Protein AF-0000000070114369 (afdb_homodimer)

Nearest PDB structures (foldseek):
  1on0-assembly1_B  TM=8.879E-01  e=5.143E-14  Bacillus subtilis
  8a9o-assembly1_A  TM=6.747E-01  e=3.437E-08  Acinetobacter baumannii
  8a9o-assembly1_B  TM=6.811E-01  e=6.892E-08  Acinetobacter baumannii
  2q4v-assembly1_A  TM=7.290E-01  e=1.436E-06  Homo sapiens
  3bj8-assembly2_C  TM=6.237E-01  e=3.352E-07  Mus musculus

InterPro domains:
  IPR000182 GNAT domain [PF00583] (55-147)
  IPR000182 GNAT domain [PS51186] (4-167)
  IPR016181 Acyl-CoA N-acyltransferase [SSF55729] (2-152)
  IPR050680 YpeA/RimI acetyltransferase [PTHR43420] (7-153)

Organism: Actinoplanes teichomyceticus (NCBI:txid1867)

Foldseek 3Di:
DADKDKDFDDPVRQVVVVLVVLQVQLVVCVVVVNDDSVVSSVVSVVVVCVVQVPRSPRPQKTKMFIAHPVRDGFWIWIKGLADPVGPPLEIETEDIDGDPVCPPVCVRLVVVVNVVVVSVVVVGDYYDYDDDPVPVVVVVSCVVSPDDDDDDDDDDDCPCVDPPVPD/DADKDKDADDPVRQVVVVLVVLQVQLVVCVVVVNDDSVVSSVVSVVVVCVVQVPRSPRPQKTKMFIAHPVRDGFWIWIKGLADPVGPPLEIETEDIDGDPVCPPVCVRLVVVVNVVVVSVVVVGDYYYYDDDPVPVVVVVSCVVSPDDDDDDDDDDDCPVDDPVVPD

pLDDT: mean 92.35, std 12.45, range [24.62, 98.75]

Sequence (334 aa):
MADLSVREMTADEFDAWHEAVMRSFAEAQTDAGVGTFEENLRRVREAQAALLPRGRQTPGMLFLNGVGPDGVVVGAMWIGLEHPRGFPGCAFLYEIAIDEAFQGAGYGRALLTAGEEIVREHGLTGLELNVFAANTRALNLYTTAGYRVITQQMRKDLRSGSTDHEGMADLSVREMTADEFDAWHEAVMRSFAEAQTDAGVGTFEENLRRVREAQAALLPRGRQTPGMLFLNGVGPDGVVVGAMWIGLEHPRGFPGCAFLYEIAIDEAFQGAGYGRALLTAGEEIVREHGLTGLELNVFAANTRALNLYTTAGYRVITQQMRKDLRSGSTDHEG

Structure (mmCIF, N/CA/C/O backbone):
data_AF-0000000070114369-model_v1
#
loop_
_entity.id
_entity.type
_entity.pdbx_description
1 polymer 'Ribosomal protein S18 acetylase RimI-like enzyme'
#
loop_
_atom_site.group_PDB
_atom_site.id
_atom_site.type_symbol
_atom_site.label_atom_id
_atom_site.label_alt_id
_atom_site.label_comp_id
_atom_site.label_asym_id
_atom_site.label_entity_id
_atom_site.label_seq_id
_atom_site.pdbx_PDB_ins_code
_atom_site.Cartn_x
_atom_site.Cartn_y
_atom_site.Cartn_z
_atom_site.occupancy
_atom_site.B_iso_or_equiv
_atom_site.auth_seq_id
_atom_site.auth_comp_id
_atom_site.auth_asym_id
_atom_site.auth_atom_id
_atom_site.pdbx_PDB_model_num
ATOM 1 N N . MET A 1 1 ? -3.85 15.602 27.328 1 75.25 1 MET A N 1
ATOM 2 C CA . MET A 1 1 ? -3.439 15.875 25.953 1 75.25 1 MET A CA 1
ATOM 3 C C . MET A 1 1 ? -2.967 17.328 25.797 1 75.25 1 MET A C 1
ATOM 5 O O . MET A 1 1 ? -3.439 18.203 26.516 1 75.25 1 MET A O 1
ATOM 9 N N . ALA A 1 2 ? -1.854 17.391 24.938 1 81.5 2 ALA A N 1
ATOM 10 C CA . ALA A 1 2 ? -1.312 18.734 24.75 1 81.5 2 ALA A CA 1
ATOM 11 C C . ALA A 1 2 ? -2.35 19.656 24.125 1 81.5 2 ALA A C 1
ATOM 13 O O . ALA A 1 2 ? -3.174 19.219 23.312 1 81.5 2 ALA A O 1
ATOM 14 N N . ASP A 1 3 ? -2.369 20.844 24.562 1 87.62 3 ASP A N 1
ATOM 15 C CA . ASP A 1 3 ? -3.295 21.828 24.016 1 87.62 3 ASP A CA 1
ATOM 16 C C . ASP A 1 3 ? -2.865 22.266 22.609 1 87.62 3 ASP A C 1
ATOM 18 O O . ASP A 1 3 ? -1.718 22.672 22.406 1 87.62 3 ASP A O 1
ATOM 22 N N . LEU A 1 4 ? -3.699 21.969 21.656 1 92.94 4 LEU A N 1
ATOM 23 C CA . LEU A 1 4 ? -3.379 22.281 20.266 1 92.94 4 LEU A CA 1
ATOM 24 C C . LEU A 1 4 ? -4.633 22.656 19.5 1 92.94 4 LEU A C 1
ATOM 26 O O . LEU A 1 4 ? -5.688 22.047 19.672 1 92.94 4 LEU A O 1
ATOM 30 N N . SER A 1 5 ? -4.57 23.797 18.812 1 94.75 5 SER A N 1
ATOM 31 C CA . SER A 1 5 ? -5.617 24.109 17.844 1 94.75 5 SER A CA 1
ATOM 32 C C . SER A 1 5 ? -5.121 23.938 16.406 1 94.75 5 SER A C 1
ATOM 34 O O . SER A 1 5 ? -3.918 23.781 16.172 1 94.75 5 SER A O 1
ATOM 36 N N . VAL A 1 6 ? -6.051 23.859 15.477 1 97.19 6 VAL A N 1
ATOM 37 C CA . VAL A 1 6 ? -5.664 23.656 14.078 1 97.19 6 VAL A CA 1
ATOM 38 C C . VAL A 1 6 ? -6.262 24.766 13.219 1 97.19 6 VAL A C 1
ATOM 40 O O . VAL A 1 6 ? -7.359 25.25 13.484 1 97.19 6 VAL A O 1
ATOM 43 N N . ARG A 1 7 ? -5.57 25.188 12.25 1 97.06 7 ARG A N 1
ATOM 44 C CA . ARG A 1 7 ? -6.082 26.141 11.266 1 97.06 7 ARG A CA 1
ATOM 45 C C . ARG A 1 7 ? -5.512 25.844 9.883 1 97.06 7 ARG A C 1
ATOM 47 O O . ARG A 1 7 ? -4.449 25.234 9.758 1 97.06 7 ARG A O 1
ATOM 54 N N . GLU A 1 8 ? -6.152 26.297 8.852 1 97.75 8 GLU A N 1
ATOM 55 C CA . GLU A 1 8 ? -5.664 26.141 7.488 1 97.75 8 GLU A CA 1
ATOM 56 C C . GLU A 1 8 ? -4.398 26.953 7.25 1 97.75 8 GLU A C 1
ATOM 58 O O . GLU A 1 8 ? -4.227 28.031 7.836 1 97.75 8 GLU A O 1
ATOM 63 N N . MET A 1 9 ? -3.598 26.438 6.438 1 98.38 9 MET A N 1
ATOM 64 C CA . MET A 1 9 ? -2.404 27.188 6.035 1 98.38 9 MET A CA 1
ATOM 65 C C . MET A 1 9 ? -2.771 28.391 5.176 1 98.38 9 MET A C 1
ATOM 67 O O . MET A 1 9 ? -3.682 28.312 4.348 1 98.38 9 MET A O 1
ATOM 71 N N . THR A 1 10 ? -2.062 29.469 5.383 1 97.56 10 THR A N 1
ATOM 72 C CA . THR A 1 10 ? -2.094 30.531 4.391 1 97.56 10 THR A CA 1
ATOM 73 C C . THR A 1 10 ? -1.384 30.109 3.109 1 97.56 10 THR A C 1
ATOM 75 O O . THR A 1 10 ? -0.728 29.062 3.078 1 97.56 10 THR A O 1
ATOM 78 N N . ALA A 1 11 ? -1.527 30.906 2.043 1 97.88 11 ALA A N 1
ATOM 79 C CA . ALA A 1 11 ? -0.868 30.594 0.776 1 97.88 11 ALA A CA 1
ATOM 80 C C . ALA A 1 11 ? 0.646 30.516 0.952 1 97.88 11 ALA A C 1
ATOM 82 O O . ALA A 1 11 ? 1.283 29.578 0.469 1 97.88 11 ALA A O 1
ATOM 83 N N . ASP A 1 12 ? 1.18 31.422 1.683 1 97.94 12 ASP A N 1
ATOM 84 C CA . ASP A 1 12 ? 2.623 31.469 1.902 1 97.94 12 ASP A CA 1
ATOM 85 C C . ASP A 1 12 ? 3.082 30.281 2.746 1 97.94 12 ASP A C 1
ATOM 87 O O . ASP A 1 12 ? 4.129 29.688 2.473 1 97.94 12 ASP A O 1
ATOM 91 N N . GLU A 1 13 ? 2.326 30 3.783 1 97.81 13 GLU A N 1
ATOM 92 C CA . GLU A 1 13 ? 2.658 28.875 4.641 1 97.81 13 GLU A CA 1
ATOM 93 C C . GLU A 1 13 ? 2.627 27.562 3.861 1 97.81 13 GLU A C 1
ATOM 95 O O . GLU A 1 13 ? 3.506 26.703 4.023 1 97.81 13 GLU A O 1
ATOM 100 N N . PHE A 1 14 ? 1.657 27.438 2.979 1 98.5 14 PHE A N 1
ATOM 101 C CA . PHE A 1 14 ? 1.538 26.234 2.156 1 98.5 14 PHE A CA 1
ATOM 102 C C . PHE A 1 14 ? 2.738 26.094 1.229 1 98.5 14 PHE A C 1
ATOM 104 O O . PHE A 1 14 ? 3.326 25.016 1.126 1 98.5 14 PHE A O 1
ATOM 111 N N . ASP A 1 15 ? 3.053 27.156 0.535 1 97.88 15 ASP A N 1
ATOM 112 C CA . ASP A 1 15 ? 4.16 27.109 -0.414 1 97.88 15 ASP A CA 1
ATOM 113 C C . ASP A 1 15 ? 5.449 26.656 0.269 1 97.88 15 ASP A C 1
ATOM 115 O O . ASP A 1 15 ? 6.148 25.766 -0.238 1 97.88 15 ASP A O 1
ATOM 119 N N . ALA A 1 16 ? 5.719 27.203 1.442 1 97.75 16 ALA A N 1
ATOM 120 C CA . ALA A 1 16 ? 6.93 26.875 2.182 1 97.75 16 ALA A CA 1
ATOM 121 C C . ALA A 1 16 ? 6.883 25.422 2.676 1 97.75 16 ALA A C 1
ATOM 123 O O . ALA A 1 16 ? 7.852 24.672 2.529 1 97.75 16 ALA A O 1
ATOM 124 N N . TRP A 1 17 ? 5.844 25.094 3.262 1 97.69 17 TRP A N 1
ATOM 125 C CA . TRP A 1 17 ? 5.652 23.75 3.795 1 97.69 17 TRP A CA 1
ATOM 126 C C . TRP A 1 17 ? 5.746 22.719 2.688 1 97.69 17 TRP A C 1
ATOM 128 O O . TRP A 1 17 ? 6.465 21.719 2.82 1 97.69 17 TRP A O 1
ATOM 138 N N . HIS A 1 18 ? 5.023 22.922 1.63 1 97.81 18 HIS A N 1
ATOM 139 C CA . HIS A 1 18 ? 4.945 21.969 0.525 1 97.81 18 HIS A CA 1
ATOM 140 C C . HIS A 1 18 ? 6.316 21.734 -0.102 1 97.81 18 HIS A C 1
ATOM 142 O O . HIS A 1 18 ? 6.688 20.594 -0.39 1 97.81 18 HIS A O 1
ATOM 148 N N . GLU A 1 19 ? 7.027 22.797 -0.298 1 96.88 19 GLU A N 1
ATOM 149 C CA . GLU A 1 19 ? 8.383 22.672 -0.825 1 96.88 19 GLU A CA 1
ATOM 150 C C . GLU A 1 19 ? 9.266 21.844 0.101 1 96.88 19 GLU A C 1
ATOM 152 O O . GLU A 1 19 ? 10.023 20.984 -0.359 1 96.88 19 GLU A O 1
ATOM 157 N N . ALA A 1 20 ? 9.148 22.125 1.384 1 96.62 20 ALA A N 1
ATOM 158 C CA . ALA A 1 20 ? 9.938 21.375 2.359 1 96.62 20 ALA A CA 1
ATOM 159 C C . ALA A 1 20 ? 9.594 19.891 2.32 1 96.62 20 ALA A C 1
ATOM 161 O O . ALA A 1 20 ? 10.484 19.047 2.396 1 96.62 20 ALA A O 1
ATOM 162 N N . VAL A 1 21 ? 8.375 19.594 2.199 1 96.44 21 VAL A N 1
ATOM 163 C CA . VAL A 1 21 ? 7.91 18.203 2.146 1 96.44 21 VAL A CA 1
ATOM 164 C C . VAL A 1 21 ? 8.477 17.516 0.905 1 96.44 21 VAL A C 1
ATOM 166 O O . VAL A 1 21 ? 9.016 16.422 0.99 1 96.44 21 VAL A O 1
ATOM 169 N N . MET A 1 22 ? 8.359 18.141 -0.254 1 97.06 22 MET A N 1
ATOM 170 C CA . MET A 1 22 ? 8.836 17.562 -1.503 1 97.06 22 MET A CA 1
ATOM 171 C C . MET A 1 22 ? 10.336 17.312 -1.448 1 97.06 22 MET A C 1
ATOM 173 O O . MET A 1 22 ? 10.812 16.25 -1.859 1 97.06 22 MET A O 1
ATOM 177 N N . ARG A 1 23 ? 11.023 18.266 -0.879 1 96.19 23 ARG A N 1
ATOM 178 C CA . ARG A 1 23 ? 12.469 18.109 -0.778 1 96.19 23 ARG A CA 1
ATOM 179 C C . ARG A 1 23 ? 12.844 16.969 0.16 1 96.19 23 ARG A C 1
ATOM 181 O O . ARG A 1 23 ? 13.758 16.188 -0.126 1 96.19 23 ARG A O 1
ATOM 188 N N . SER A 1 24 ? 12.18 16.922 1.301 1 94.88 24 SER A N 1
ATOM 189 C CA . SER A 1 24 ? 12.43 15.852 2.248 1 94.88 24 SER A CA 1
ATOM 190 C C . SER A 1 24 ? 12.188 14.484 1.609 1 94.88 24 SER A C 1
ATOM 192 O O . SER A 1 24 ? 12.977 13.555 1.806 1 94.88 24 SER A O 1
ATOM 194 N N . PHE A 1 25 ? 11.18 14.32 0.825 1 93.06 25 PHE A N 1
ATOM 195 C CA . PHE A 1 25 ? 10.875 13.062 0.15 1 93.06 25 PHE A CA 1
ATOM 196 C C . PHE A 1 25 ? 11.945 12.734 -0.885 1 93.06 25 PHE A C 1
ATOM 198 O O . PHE A 1 25 ? 12.398 11.594 -0.975 1 93.06 25 PHE A O 1
ATOM 205 N N . ALA A 1 26 ? 12.305 13.703 -1.63 1 94.88 26 ALA A N 1
ATOM 206 C CA . ALA A 1 26 ? 13.344 13.5 -2.635 1 94.88 26 ALA A CA 1
ATOM 207 C C . ALA A 1 26 ? 14.656 13.062 -1.985 1 94.88 26 ALA A C 1
ATOM 209 O O . ALA A 1 26 ? 15.352 12.18 -2.5 1 94.88 26 ALA A O 1
ATOM 210 N N . GLU A 1 27 ? 14.992 13.711 -0.874 1 95.19 27 GLU A N 1
ATOM 211 C CA . GLU A 1 27 ? 16.203 13.359 -0.134 1 95.19 27 GLU A CA 1
ATOM 212 C C . GLU A 1 27 ? 16.156 11.914 0.355 1 95.19 27 GLU A C 1
ATOM 214 O O . GLU A 1 27 ? 17.156 11.195 0.267 1 95.19 27 GLU A O 1
ATOM 219 N N . ALA A 1 28 ? 15.023 11.562 0.87 1 89.19 28 ALA A N 1
ATOM 220 C CA . ALA A 1 28 ? 14.859 10.195 1.346 1 89.19 28 ALA A CA 1
ATOM 221 C C . ALA A 1 28 ? 15.062 9.195 0.213 1 89.19 28 ALA A C 1
ATOM 223 O O . ALA A 1 28 ? 15.688 8.148 0.407 1 89.19 28 ALA A O 1
ATOM 224 N N . GLN A 1 29 ? 14.531 9.406 -0.958 1 88 29 GLN A N 1
ATOM 225 C CA . GLN A 1 29 ? 14.695 8.539 -2.117 1 88 29 GLN A CA 1
ATOM 226 C C . GLN A 1 29 ? 16.156 8.469 -2.549 1 88 29 GLN A C 1
ATOM 228 O O . GLN A 1 29 ? 16.641 7.402 -2.922 1 88 29 GLN A O 1
ATOM 233 N N . THR A 1 30 ? 16.797 9.602 -2.482 1 91.31 30 THR A N 1
ATOM 234 C CA . THR A 1 30 ? 18.219 9.672 -2.816 1 91.31 30 THR A CA 1
ATOM 235 C C . THR A 1 30 ? 19.031 8.812 -1.857 1 91.31 30 THR A C 1
ATOM 237 O O . THR A 1 30 ? 19.906 8.047 -2.287 1 91.31 30 THR A O 1
ATOM 240 N N . ASP A 1 31 ? 18.75 8.977 -0.599 1 89.94 31 ASP A N 1
ATOM 241 C CA . ASP A 1 31 ? 19.438 8.195 0.43 1 89.94 31 ASP A CA 1
ATOM 242 C C . ASP A 1 31 ? 19.203 6.699 0.236 1 89.94 31 ASP A C 1
ATOM 244 O O . ASP A 1 31 ? 20.062 5.887 0.56 1 89.94 31 ASP A O 1
ATOM 248 N N . ALA A 1 32 ? 18.109 6.355 -0.345 1 81 32 ALA A N 1
ATOM 249 C CA . ALA A 1 32 ? 17.766 4.965 -0.608 1 81 32 ALA A CA 1
ATOM 250 C C . ALA A 1 32 ? 18.453 4.453 -1.871 1 81 32 ALA A C 1
ATOM 252 O O . ALA A 1 32 ? 18.359 3.264 -2.191 1 81 32 ALA A O 1
ATOM 253 N N . GLY A 1 33 ? 19 5.32 -2.58 1 81.31 33 GLY A N 1
ATOM 254 C CA . GLY A 1 33 ? 19.797 4.914 -3.73 1 81.31 33 GLY A CA 1
ATOM 255 C C . GLY A 1 33 ? 19 4.855 -5.016 1 81.31 33 GLY A C 1
ATOM 256 O O . GLY A 1 33 ? 19.391 4.188 -5.973 1 81.31 33 GLY A O 1
ATOM 257 N N . VAL A 1 34 ? 17.828 5.484 -4.91 1 79.06 34 VAL A N 1
ATOM 258 C CA . VAL A 1 34 ? 16.953 5.484 -6.082 1 79.06 34 VAL A CA 1
ATOM 259 C C . VAL A 1 34 ? 17.203 6.738 -6.91 1 79.06 34 VAL A C 1
ATOM 261 O O . VAL A 1 34 ? 16.578 7.773 -6.695 1 79.06 34 VAL A O 1
ATOM 264 N N . GLY A 1 35 ? 18.25 6.914 -7.754 1 84.69 35 GLY A N 1
ATOM 265 C CA . GLY A 1 35 ? 18.484 8.047 -8.633 1 84.69 35 GLY A CA 1
ATOM 266 C C . GLY A 1 35 ? 19.188 9.203 -7.945 1 84.69 35 GLY A C 1
ATOM 267 O O . GLY A 1 35 ? 19.547 9.109 -6.77 1 84.69 35 GLY A O 1
ATOM 268 N N . THR A 1 36 ? 19.359 10.359 -8.656 1 94.62 36 THR A N 1
ATOM 269 C CA . THR A 1 36 ? 19.953 11.57 -8.102 1 94.62 36 THR A CA 1
ATOM 270 C C . THR A 1 36 ? 18.891 12.414 -7.398 1 94.62 36 THR A C 1
ATOM 272 O O . THR A 1 36 ? 17.703 12.195 -7.582 1 94.62 36 THR A O 1
ATOM 275 N N . PHE A 1 37 ? 19.375 13.375 -6.578 1 95.69 37 PHE A N 1
ATOM 276 C CA . PHE A 1 37 ? 18.453 14.258 -5.887 1 95.69 37 PHE A CA 1
ATOM 277 C C . PHE A 1 37 ? 17.578 15.023 -6.883 1 95.69 37 PHE A C 1
ATOM 279 O O . PHE A 1 37 ? 16.359 15.109 -6.715 1 95.69 37 PHE A O 1
ATOM 286 N N . GLU A 1 38 ? 18.203 15.523 -7.91 1 96.44 38 GLU A N 1
ATOM 287 C CA . GLU A 1 38 ? 17.484 16.328 -8.898 1 96.44 38 GLU A CA 1
ATOM 288 C C . GLU A 1 38 ? 16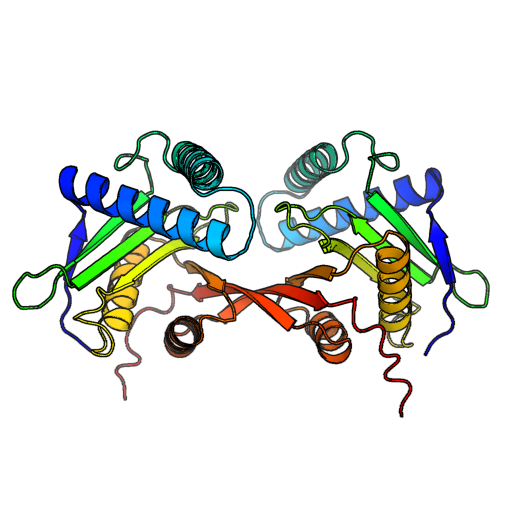.422 15.5 -9.617 1 96.44 38 GLU A C 1
ATOM 290 O O . GLU A 1 38 ? 15.312 15.969 -9.844 1 96.44 38 GLU A O 1
ATOM 295 N N . GLU A 1 39 ? 16.781 14.32 -10 1 95.31 39 GLU A N 1
ATOM 296 C CA . GLU A 1 39 ? 15.828 13.414 -10.641 1 95.31 39 GLU A CA 1
ATOM 297 C C . GLU A 1 39 ? 14.656 13.094 -9.711 1 95.31 39 GLU A C 1
ATOM 299 O O . GLU A 1 39 ? 13.5 13.109 -10.133 1 95.31 39 GLU A O 1
ATOM 304 N N . ASN A 1 40 ? 15.016 12.828 -8.484 1 94.44 40 ASN A N 1
ATOM 305 C CA . ASN A 1 40 ? 13.992 12.5 -7.496 1 94.44 40 ASN A CA 1
ATOM 306 C C . ASN A 1 40 ? 13.07 13.688 -7.238 1 94.44 40 ASN A C 1
ATOM 308 O O . ASN A 1 40 ? 11.852 13.523 -7.164 1 94.44 40 ASN A O 1
ATOM 312 N N . LEU A 1 41 ? 13.633 14.828 -7.117 1 96.12 41 LEU A N 1
ATOM 313 C CA . LEU A 1 41 ? 12.836 16.016 -6.871 1 96.12 41 LEU A CA 1
ATOM 314 C C . LEU A 1 41 ? 11.867 16.281 -8.023 1 96.12 41 LEU A C 1
ATOM 316 O O . LEU A 1 41 ? 10.711 16.625 -7.801 1 96.12 41 LEU A O 1
ATOM 320 N N . ARG A 1 42 ? 12.383 16.109 -9.242 1 96.31 42 ARG A N 1
ATOM 321 C CA . ARG A 1 42 ? 11.523 16.25 -10.414 1 96.31 42 ARG A CA 1
ATOM 322 C C . ARG A 1 42 ? 10.352 15.281 -10.359 1 96.31 42 ARG A C 1
ATOM 324 O O . ARG A 1 42 ? 9.203 15.672 -10.594 1 96.31 42 ARG A O 1
ATOM 331 N N . ARG A 1 43 ? 10.594 14.078 -10.078 1 93.5 43 ARG A N 1
ATOM 332 C CA . ARG A 1 43 ? 9.555 13.047 -10 1 93.5 43 ARG A CA 1
ATOM 333 C C . ARG A 1 43 ? 8.555 13.367 -8.898 1 93.5 43 ARG A C 1
ATOM 335 O O . ARG A 1 43 ? 7.344 13.195 -9.078 1 93.5 43 ARG A O 1
ATOM 342 N N . VAL A 1 44 ? 9.078 13.727 -7.809 1 95.19 44 VAL A N 1
ATOM 343 C CA . VAL A 1 44 ? 8.219 14.055 -6.676 1 95.19 44 VAL A CA 1
ATOM 344 C C . VAL A 1 44 ? 7.305 15.219 -7.047 1 95.19 44 VAL A C 1
ATOM 346 O O . VAL A 1 44 ? 6.102 15.188 -6.773 1 95.19 44 VAL A O 1
ATOM 349 N N . ARG A 1 45 ? 7.852 16.234 -7.676 1 96.31 45 ARG A N 1
ATOM 350 C CA . ARG A 1 45 ? 7.062 17.391 -8.07 1 96.31 45 ARG A CA 1
ATOM 351 C C . ARG A 1 45 ? 5.984 17.016 -9.078 1 96.31 45 ARG A C 1
ATOM 353 O O . ARG A 1 45 ? 4.855 17.5 -9.008 1 96.31 45 ARG A O 1
ATOM 360 N N . GLU A 1 46 ? 6.297 16.141 -9.984 1 95.44 46 GLU A N 1
ATOM 361 C CA . GLU A 1 46 ? 5.328 15.672 -10.969 1 95.44 46 GLU A CA 1
ATOM 362 C C . GLU A 1 46 ? 4.188 14.914 -10.297 1 95.44 46 GLU A C 1
ATOM 364 O O . GLU A 1 46 ? 3.018 15.117 -10.633 1 95.44 46 GLU A O 1
ATOM 369 N N . ALA A 1 47 ? 4.57 14.094 -9.414 1 93.31 47 ALA A N 1
ATOM 370 C CA . ALA A 1 47 ? 3.561 13.32 -8.703 1 93.31 47 ALA A CA 1
ATOM 371 C C . ALA A 1 47 ? 2.652 14.234 -7.883 1 93.31 47 ALA A C 1
ATOM 373 O O . ALA A 1 47 ? 1.435 14.039 -7.848 1 93.31 47 ALA A O 1
ATOM 374 N N . GLN A 1 48 ? 3.271 15.172 -7.215 1 95.44 48 GLN A N 1
ATOM 375 C CA . GLN A 1 48 ? 2.514 16.109 -6.402 1 95.44 48 GLN A CA 1
ATOM 376 C C . GLN A 1 48 ? 1.593 16.969 -7.266 1 95.44 48 GLN A C 1
ATOM 378 O O . GLN A 1 48 ? 0.462 17.266 -6.871 1 95.44 48 GLN A O 1
ATOM 383 N N . ALA A 1 49 ? 2.039 17.359 -8.445 1 94.69 49 ALA A N 1
ATOM 384 C CA . ALA A 1 49 ? 1.226 18.156 -9.359 1 94.69 49 ALA A CA 1
ATOM 385 C C . ALA A 1 49 ? -0.013 17.391 -9.805 1 94.69 49 ALA A C 1
ATOM 387 O O . ALA A 1 49 ? -1.083 17.969 -9.992 1 94.69 49 ALA A O 1
ATOM 388 N N . ALA A 1 50 ? 0.155 16.141 -10.008 1 94.12 50 ALA A N 1
ATOM 389 C CA . ALA A 1 50 ? -0.977 15.297 -10.383 1 94.12 50 ALA A CA 1
ATOM 390 C C . ALA A 1 50 ? -1.975 15.172 -9.234 1 94.12 50 ALA A C 1
ATOM 392 O O . ALA A 1 50 ? -3.188 15.18 -9.453 1 94.12 50 ALA A O 1
ATOM 393 N N . LEU A 1 51 ? -1.461 15.125 -8.055 1 94.44 51 LEU A N 1
ATOM 394 C CA . LEU A 1 51 ? -2.281 14.953 -6.863 1 94.44 51 LEU A CA 1
ATOM 395 C C . LEU A 1 51 ? -2.957 16.266 -6.48 1 94.44 51 LEU A C 1
ATOM 397 O O . LEU A 1 51 ? -4.082 16.266 -5.977 1 94.44 51 LEU A O 1
ATOM 401 N N . LEU A 1 52 ? -2.26 17.312 -6.715 1 97.56 52 LEU A N 1
ATOM 402 C CA . LEU A 1 52 ? -2.725 18.656 -6.355 1 97.56 52 LEU A CA 1
ATOM 403 C C . LEU A 1 52 ? -2.768 19.562 -7.578 1 97.56 52 LEU A C 1
ATOM 405 O O . LEU A 1 52 ? -2.041 20.562 -7.641 1 97.56 52 LEU A O 1
ATOM 409 N N . PRO A 1 53 ? -3.713 19.344 -8.484 1 95.81 53 PRO A N 1
ATOM 410 C CA . PRO A 1 53 ? -3.73 20.094 -9.742 1 95.81 53 PRO A CA 1
ATOM 411 C C . PRO A 1 53 ? -3.955 21.594 -9.539 1 95.81 53 PRO A C 1
ATOM 413 O O . PRO A 1 53 ? -3.578 22.391 -10.391 1 95.81 53 PRO A O 1
ATOM 416 N N . ARG A 1 54 ? -4.566 22 -8.422 1 96.62 54 ARG A N 1
ATOM 417 C CA . ARG A 1 54 ? -4.758 23.422 -8.117 1 96.62 54 ARG A CA 1
ATOM 418 C C . ARG A 1 54 ? -4.008 23.812 -6.852 1 96.62 54 ARG A C 1
ATOM 420 O O . ARG A 1 54 ? -4.449 24.688 -6.109 1 96.62 54 ARG A O 1
ATOM 427 N N . GLY A 1 55 ? -2.953 23.016 -6.57 1 95.75 55 GLY A N 1
ATOM 428 C CA . GLY A 1 55 ? -2.182 23.312 -5.375 1 95.75 55 GLY A CA 1
ATOM 429 C C . GLY A 1 55 ? -3.021 23.344 -4.113 1 95.75 55 GLY A C 1
ATOM 430 O O . GLY A 1 55 ? -3.795 22.422 -3.857 1 95.75 55 GLY A O 1
ATOM 431 N N . ARG A 1 56 ? -2.852 24.344 -3.35 1 96.56 56 ARG A N 1
ATOM 432 C CA . ARG A 1 56 ? -3.527 24.5 -2.066 1 96.56 56 ARG A CA 1
ATOM 433 C C . ARG A 1 56 ? -5.043 24.5 -2.242 1 96.56 56 ARG A C 1
ATOM 435 O O . ARG A 1 56 ? -5.777 24.094 -1.341 1 96.56 56 ARG A O 1
ATOM 442 N N . GLN A 1 57 ? -5.48 24.938 -3.424 1 96.69 57 GLN A N 1
ATOM 443 C CA . GLN A 1 57 ? -6.906 25.109 -3.668 1 96.69 57 GLN A CA 1
ATOM 444 C C . GLN A 1 57 ? -7.527 23.844 -4.25 1 96.69 57 GLN A C 1
ATOM 446 O O . GLN A 1 57 ? -8.695 23.844 -4.648 1 96.69 57 GLN A O 1
ATOM 451 N N . THR A 1 58 ? -6.758 22.812 -4.391 1 97.31 58 THR A N 1
ATOM 452 C CA . THR A 1 58 ? -7.316 21.547 -4.887 1 97.31 58 THR A CA 1
ATOM 453 C C . THR A 1 58 ? -8.5 21.109 -4.027 1 97.31 58 THR A C 1
ATOM 455 O O . THR A 1 58 ? -8.375 20.984 -2.809 1 97.31 58 THR A O 1
ATOM 458 N N . PRO A 1 59 ? -9.625 20.922 -4.637 1 96.31 59 PRO A N 1
ATOM 459 C CA . PRO A 1 59 ? -10.812 20.562 -3.859 1 96.31 59 PRO A CA 1
ATOM 460 C C . PRO A 1 59 ? -10.633 19.266 -3.062 1 96.31 59 PRO A C 1
ATOM 462 O O . PRO A 1 59 ? -10 18.328 -3.549 1 96.31 59 PRO A O 1
ATOM 465 N N . GLY A 1 60 ? -11.109 19.25 -1.812 1 97 60 GLY A N 1
ATOM 466 C CA . GLY A 1 60 ? -11.117 18.047 -0.984 1 97 60 GLY A CA 1
ATOM 467 C C . GLY A 1 60 ? -9.812 17.844 -0.237 1 97 60 GLY A C 1
ATOM 468 O O . GLY A 1 60 ? -9.633 16.812 0.427 1 97 60 GLY A O 1
ATOM 469 N N . MET A 1 61 ? -8.945 18.812 -0.429 1 98.38 61 MET A N 1
ATOM 470 C CA . MET A 1 61 ? -7.664 18.734 0.261 1 98.38 61 MET A CA 1
ATOM 471 C C . MET A 1 61 ? -7.59 19.75 1.395 1 98.38 61 MET A C 1
ATOM 473 O O . MET A 1 61 ? -8 20.906 1.23 1 98.38 61 MET A O 1
ATOM 477 N N . LEU A 1 62 ? -7.117 19.281 2.555 1 98.44 62 LEU A N 1
ATOM 478 C CA . LEU A 1 62 ? -6.938 20.156 3.715 1 98.44 62 LEU A CA 1
ATOM 479 C C . LEU A 1 62 ? -5.469 20.234 4.113 1 98.44 62 LEU A C 1
ATOM 481 O O . LEU A 1 62 ? -4.812 19.203 4.289 1 98.44 62 LEU A O 1
ATOM 485 N N . PHE A 1 63 ? -4.977 21.375 4.203 1 98.75 63 PHE A N 1
ATOM 486 C CA . PHE A 1 63 ? -3.635 21.672 4.695 1 98.75 63 PHE A CA 1
ATOM 487 C C . PHE A 1 63 ? -3.697 22.484 5.98 1 98.75 63 PHE A C 1
ATOM 489 O O . PHE A 1 63 ? -4.086 23.656 5.965 1 98.75 63 PHE A O 1
ATOM 496 N N . LEU A 1 64 ? -3.242 21.891 7.066 1 98.56 64 LEU A N 1
ATOM 497 C CA . LEU A 1 64 ? -3.535 22.438 8.391 1 98.56 64 LEU A CA 1
ATOM 498 C C . LEU A 1 64 ? -2.252 22.656 9.18 1 98.56 64 LEU A C 1
ATOM 500 O O . LEU A 1 64 ? -1.33 21.844 9.125 1 98.56 64 LEU A O 1
ATOM 504 N N . ASN A 1 65 ? -2.199 23.75 9.859 1 98.5 65 ASN A N 1
ATOM 505 C CA . ASN A 1 65 ? -1.193 23.984 10.891 1 98.5 65 ASN A CA 1
ATOM 506 C C . ASN A 1 65 ? -1.72 23.641 12.273 1 98.5 65 ASN A C 1
ATOM 508 O O . ASN A 1 65 ? -2.863 23.953 12.609 1 98.5 65 ASN A O 1
ATOM 512 N N . GLY A 1 66 ? -0.937 22.859 13.023 1 98 66 GLY A N 1
ATOM 513 C CA . GLY A 1 66 ? -1.165 22.75 14.461 1 98 66 GLY A CA 1
ATOM 514 C C . GLY A 1 66 ? -0.549 23.891 15.25 1 98 66 GLY A C 1
ATOM 515 O O . GLY A 1 66 ? 0.66 24.125 15.172 1 98 66 GLY A O 1
ATOM 516 N N . VAL A 1 67 ? -1.419 24.562 16 1 97.06 67 VAL A N 1
ATOM 517 C CA . VAL A 1 67 ? -0.971 25.75 16.719 1 97.06 67 VAL A CA 1
ATOM 518 C C . VAL A 1 67 ? -0.984 25.469 18.234 1 97.06 67 VAL A C 1
ATOM 520 O O . VAL A 1 67 ? -2.02 25.109 18.797 1 97.06 67 VAL A O 1
ATOM 523 N N . GLY A 1 68 ? 0.209 25.688 18.812 1 93.25 68 GLY A N 1
ATOM 524 C CA . GLY A 1 68 ? 0.321 25.5 20.25 1 93.25 68 GLY A CA 1
ATOM 525 C C . GLY A 1 68 ? -0.249 26.672 21.047 1 93.25 68 GLY A C 1
ATOM 526 O O . GLY A 1 68 ? -0.826 27.594 20.469 1 93.25 68 GLY A O 1
ATOM 527 N N . PRO A 1 69 ? -0.194 26.547 22.359 1 86.75 69 PRO A N 1
ATOM 528 C CA . PRO A 1 69 ? -0.81 27.547 23.234 1 86.75 69 PRO A CA 1
ATOM 529 C C . PRO A 1 69 ? -0.219 28.938 23.047 1 86.75 69 PRO A C 1
ATOM 531 O O . PRO A 1 69 ? -0.927 29.938 23.203 1 86.75 69 PRO A O 1
ATOM 534 N N . ASP A 1 70 ? 1.013 29.094 22.672 1 88 70 ASP A N 1
ATOM 535 C CA . ASP A 1 70 ? 1.636 30.406 22.516 1 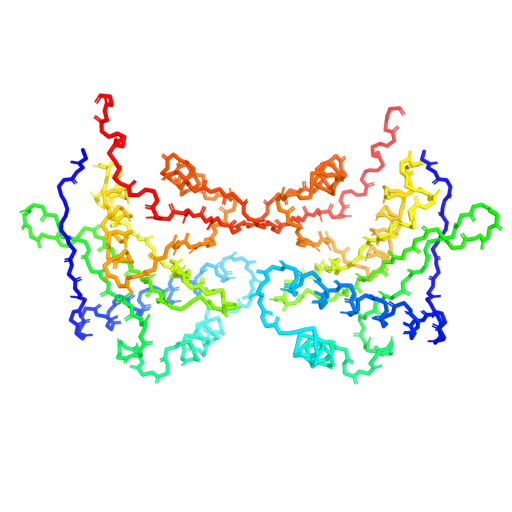88 70 ASP A CA 1
ATOM 536 C C . ASP A 1 70 ? 1.461 30.922 21.094 1 88 70 ASP A C 1
ATOM 538 O O . ASP A 1 70 ? 2.109 31.891 20.703 1 88 70 ASP A O 1
ATOM 542 N N . GLY A 1 71 ? 0.641 30.219 20.328 1 92.5 71 GLY A N 1
ATOM 543 C CA . GLY A 1 71 ? 0.36 30.672 18.969 1 92.5 71 GLY A CA 1
ATOM 544 C C . GLY A 1 71 ? 1.396 30.203 17.969 1 92.5 71 GLY A C 1
ATOM 545 O O . GLY A 1 71 ? 1.318 30.547 16.781 1 92.5 71 GLY A O 1
ATOM 546 N N . VAL A 1 72 ? 2.295 29.484 18.469 1 94.19 72 VAL A N 1
ATOM 547 C CA . VAL A 1 72 ? 3.359 29.016 17.594 1 94.19 72 VAL A CA 1
ATOM 548 C C . VAL A 1 72 ? 2.902 27.766 16.859 1 94.19 72 VAL A C 1
ATOM 550 O O . VAL A 1 72 ? 2.256 26.891 17.438 1 94.19 72 VAL A O 1
ATOM 553 N N . VAL A 1 73 ? 3.24 27.766 15.547 1 96.88 73 VAL A N 1
ATOM 554 C CA . VAL A 1 73 ? 2.969 26.547 14.781 1 96.88 73 VAL A CA 1
ATOM 555 C C . VAL A 1 73 ? 3.912 25.438 15.219 1 96.88 73 VAL A C 1
ATOM 557 O O . VAL A 1 73 ? 5.133 25.594 15.172 1 96.88 73 VAL A O 1
ATOM 560 N N . VAL A 1 74 ? 3.396 24.312 15.672 1 97.12 74 VAL A N 1
ATOM 561 C CA . VAL A 1 74 ? 4.219 23.266 16.25 1 97.12 74 VAL A CA 1
ATOM 562 C C . VAL A 1 74 ? 4.25 22.062 15.305 1 97.12 74 VAL A C 1
ATOM 564 O O . VAL A 1 74 ? 5.039 21.125 15.492 1 97.12 74 VAL A O 1
ATOM 567 N N . GLY A 1 75 ? 3.383 22.047 14.289 1 97.81 75 GLY A N 1
ATOM 568 C CA . GLY A 1 75 ? 3.281 20.938 13.352 1 97.81 75 GLY A CA 1
ATOM 569 C C . GLY A 1 75 ? 2.311 21.203 12.219 1 97.81 75 GLY A C 1
ATOM 570 O O . GLY A 1 75 ? 1.743 22.297 12.117 1 97.81 75 GLY A O 1
ATOM 571 N N . ALA A 1 76 ? 2.184 20.25 11.32 1 98.5 76 ALA A N 1
ATOM 572 C CA . ALA A 1 76 ? 1.33 20.375 10.148 1 98.5 76 ALA A CA 1
ATOM 573 C C . ALA A 1 76 ? 0.706 19.031 9.766 1 98.5 76 ALA A C 1
ATOM 575 O O . ALA A 1 76 ? 1.167 17.984 10.211 1 98.5 76 ALA A O 1
ATOM 576 N N . MET A 1 77 ? -0.335 19.125 9 1 98.44 77 MET A N 1
ATOM 577 C CA . MET A 1 77 ? -1.092 17.953 8.594 1 98.44 77 MET A CA 1
ATOM 578 C C . MET A 1 77 ? -1.729 18.156 7.223 1 98.44 77 MET A C 1
ATOM 580 O O . MET A 1 77 ? -2.188 19.25 6.906 1 98.44 77 MET A O 1
ATOM 584 N N . TRP A 1 78 ? -1.735 17.125 6.441 1 98.69 78 TRP A N 1
ATOM 585 C CA . TRP A 1 78 ? -2.355 17.109 5.121 1 98.69 78 TRP A CA 1
ATOM 586 C C . TRP A 1 78 ? -3.338 15.953 4.992 1 98.69 78 TRP A C 1
ATOM 588 O O . TRP A 1 78 ? -2.945 14.789 5.078 1 98.69 78 TRP A O 1
ATOM 598 N N . ILE A 1 79 ? -4.656 16.281 4.801 1 98.69 79 ILE A N 1
ATOM 599 C CA . ILE A 1 79 ? -5.719 15.289 4.703 1 98.69 79 ILE A CA 1
ATOM 600 C C . ILE A 1 79 ? -6.449 15.445 3.369 1 98.69 79 ILE A C 1
ATOM 602 O O . ILE A 1 79 ? -6.77 16.562 2.955 1 98.69 79 ILE A O 1
ATOM 606 N N . GLY A 1 80 ? -6.629 14.391 2.68 1 98.44 80 GLY A N 1
ATOM 607 C CA . GLY A 1 80 ? -7.59 14.336 1.588 1 98.44 80 GLY A CA 1
ATOM 608 C C . GLY A 1 80 ? -8.945 13.805 2.014 1 98.44 80 GLY A C 1
ATOM 609 O O . GLY A 1 80 ? -9.039 12.719 2.588 1 98.44 80 GLY A O 1
ATOM 610 N N . LEU A 1 81 ? -9.953 14.508 1.681 1 97.94 81 LEU A N 1
ATOM 611 C CA . LEU A 1 81 ? -11.305 14.133 2.104 1 97.94 81 LEU A CA 1
ATOM 612 C C . LEU A 1 81 ? -11.867 13.039 1.207 1 97.94 81 LEU A C 1
ATOM 614 O O . LEU A 1 81 ? -12.938 12.484 1.492 1 97.94 81 LEU A O 1
ATOM 618 N N . GLU A 1 82 ? -11.156 12.734 0.153 1 94.56 82 GLU A N 1
ATOM 619 C CA . GLU A 1 82 ? -11.461 11.578 -0.692 1 94.56 82 GLU A CA 1
ATOM 620 C C . GLU A 1 82 ? -10.312 10.57 -0.678 1 94.56 82 GLU A C 1
ATOM 622 O O . GLU A 1 82 ? -9.156 10.93 -0.904 1 94.56 82 GLU A O 1
ATOM 627 N N . HIS A 1 83 ? -10.703 9.406 -0.397 1 92.44 83 HIS A N 1
ATOM 628 C CA . HIS A 1 83 ? -9.695 8.352 -0.392 1 92.44 83 HIS A CA 1
ATOM 629 C C . HIS A 1 83 ? -9.109 8.141 -1.786 1 92.44 83 HIS A C 1
ATOM 631 O O . HIS A 1 83 ? -9.852 8.102 -2.771 1 92.44 83 HIS A O 1
ATOM 637 N N . PRO A 1 84 ? -7.848 7.961 -1.896 1 87.94 84 PRO A N 1
ATOM 638 C CA . PRO A 1 84 ? -7.23 7.844 -3.219 1 87.94 84 PRO A CA 1
ATOM 639 C C . PRO A 1 84 ? -7.715 6.617 -3.99 1 87.94 84 PRO A C 1
ATOM 641 O O . PRO A 1 84 ? -7.656 6.598 -5.223 1 87.94 84 PRO A O 1
ATOM 644 N N . ARG A 1 85 ? -8.234 5.602 -3.33 1 81.5 85 ARG A N 1
ATOM 645 C CA . ARG A 1 85 ? -8.742 4.406 -3.99 1 81.5 85 ARG A CA 1
ATOM 646 C C . ARG A 1 85 ? -10.258 4.461 -4.125 1 81.5 85 ARG A C 1
ATOM 648 O O . ARG A 1 85 ? -10.898 3.463 -4.473 1 81.5 85 ARG A O 1
ATOM 655 N N . GLY A 1 86 ? -10.852 5.527 -3.645 1 81.06 86 GLY A N 1
ATOM 656 C CA . GLY A 1 86 ? -12.273 5.75 -3.857 1 81.06 86 GLY A CA 1
ATOM 657 C C . GLY A 1 86 ? -13.141 5.098 -2.801 1 81.06 86 GLY A C 1
ATOM 658 O O . GLY A 1 86 ? -14.32 4.836 -3.039 1 81.06 86 GLY A O 1
ATOM 659 N N . PHE A 1 87 ? -12.641 4.746 -1.684 1 82.62 87 PHE A N 1
ATOM 660 C CA . PHE A 1 87 ? -13.453 4.191 -0.606 1 82.62 87 PHE A CA 1
ATOM 661 C C . PHE A 1 87 ? -14.414 5.238 -0.058 1 82.62 87 PHE A C 1
ATOM 663 O O . PHE A 1 87 ? -13.984 6.289 0.431 1 82.62 87 PHE A O 1
ATOM 670 N N . PRO A 1 88 ? -15.625 4.906 -0.166 1 85.06 88 PRO A N 1
ATOM 671 C CA . PRO A 1 88 ? -16.609 5.91 0.248 1 85.06 88 PRO A CA 1
ATOM 672 C C . PRO A 1 88 ? -16.516 6.238 1.737 1 85.06 88 PRO A C 1
ATOM 674 O O . PRO A 1 88 ? -16.312 5.34 2.559 1 85.06 88 PRO A O 1
ATOM 677 N N . GLY A 1 89 ? -16.641 7.512 2.084 1 92.75 89 GLY A N 1
ATOM 678 C CA . GLY A 1 89 ? -16.719 7.961 3.465 1 92.75 89 GLY A CA 1
ATOM 679 C C . GLY A 1 89 ? -15.406 7.875 4.207 1 92.75 89 GLY A C 1
ATOM 680 O O . GLY A 1 89 ? -15.367 7.977 5.438 1 92.75 89 GLY A O 1
ATOM 681 N N . CYS A 1 90 ? -14.344 7.645 3.479 1 95.38 90 CYS A N 1
ATOM 682 C CA . CYS A 1 90 ? -13.047 7.469 4.117 1 95.38 90 CYS A CA 1
ATOM 683 C C . CYS A 1 90 ? -12.062 8.531 3.645 1 95.38 90 CYS A C 1
ATOM 685 O O . CYS A 1 90 ? -11.781 8.633 2.449 1 95.38 90 CYS A O 1
ATOM 687 N N . ALA A 1 91 ? -11.562 9.336 4.547 1 98.25 91 ALA A N 1
ATOM 688 C CA . ALA A 1 91 ? -10.508 10.297 4.258 1 98.25 91 ALA A CA 1
ATOM 689 C C . ALA A 1 91 ? -9.133 9.625 4.285 1 98.25 91 ALA A C 1
ATOM 691 O O . ALA A 1 91 ? -9.008 8.469 4.68 1 98.25 91 ALA A O 1
ATOM 692 N N . PHE A 1 92 ? -8.203 10.352 3.811 1 98.5 92 PHE A N 1
ATOM 693 C CA . PHE A 1 92 ? -6.84 9.828 3.77 1 98.5 92 PHE A CA 1
ATOM 694 C C . PHE A 1 92 ? -5.852 10.836 4.336 1 98.5 92 PHE A C 1
ATOM 696 O O . PHE A 1 92 ? -5.836 12 3.924 1 98.5 92 PHE A O 1
ATOM 703 N N . LEU A 1 93 ? -5.055 10.406 5.348 1 98.69 93 LEU A N 1
ATOM 704 C CA . LEU A 1 93 ? -3.99 11.219 5.93 1 98.69 93 LEU A CA 1
ATOM 705 C C . LEU A 1 93 ? -2.691 11.055 5.148 1 98.69 93 LEU A C 1
ATOM 707 O O . LEU A 1 93 ? -2.051 10 5.219 1 98.69 93 LEU A O 1
ATOM 711 N N . TYR A 1 94 ? -2.254 12.109 4.465 1 97.38 94 TYR A N 1
ATOM 712 C CA . TYR A 1 94 ? -1.06 12.055 3.629 1 97.38 94 TYR A CA 1
ATOM 713 C C . TYR A 1 94 ? 0.189 12.367 4.441 1 97.38 94 TYR A C 1
ATOM 715 O O . TYR A 1 94 ? 1.26 11.812 4.191 1 97.38 94 TYR A O 1
ATOM 723 N N . GLU A 1 95 ? 0.043 13.367 5.344 1 96.75 95 GLU A N 1
ATOM 724 C CA . GLU A 1 95 ? 1.192 13.844 6.109 1 96.75 95 GLU A CA 1
ATOM 725 C C . GLU A 1 95 ? 0.771 14.32 7.492 1 96.75 95 GLU A C 1
ATOM 727 O O . GLU A 1 95 ? -0.27 14.961 7.645 1 96.75 95 GLU A O 1
ATOM 732 N N . ILE A 1 96 ? 1.49 14.016 8.422 1 97.75 96 ILE A N 1
ATOM 733 C CA . ILE A 1 96 ? 1.435 14.594 9.758 1 97.75 96 ILE A CA 1
ATOM 734 C C . ILE A 1 96 ? 2.846 14.703 10.328 1 97.75 96 ILE A C 1
ATOM 736 O O . ILE A 1 96 ? 3.625 13.75 10.266 1 97.75 96 ILE A O 1
ATOM 740 N N . ALA A 1 97 ? 3.178 15.859 10.75 1 96.5 97 ALA A N 1
ATOM 741 C CA . ALA A 1 97 ? 4.52 16.047 11.289 1 96.5 97 ALA A CA 1
ATOM 742 C C . ALA A 1 97 ? 4.523 17.109 12.383 1 96.5 97 ALA A C 1
ATOM 744 O O . ALA A 1 97 ? 3.82 18.125 12.289 1 96.5 97 ALA A O 1
ATOM 745 N N . ILE A 1 98 ? 5.273 16.828 13.406 1 96.69 98 ILE A N 1
ATOM 746 C CA . ILE A 1 98 ? 5.551 17.797 14.469 1 96.69 98 ILE A CA 1
ATOM 747 C C . ILE A 1 98 ? 6.988 18.297 14.344 1 96.69 98 ILE A C 1
ATOM 749 O O . ILE A 1 98 ? 7.91 17.516 14.102 1 96.69 98 ILE A O 1
ATOM 753 N N . ASP A 1 99 ? 7.109 19.609 14.477 1 95.56 99 ASP A N 1
ATOM 754 C CA . ASP A 1 99 ? 8.453 20.172 14.445 1 95.56 99 ASP A CA 1
ATOM 755 C C . ASP A 1 99 ? 9.344 19.547 15.508 1 95.56 99 ASP A C 1
ATOM 757 O O . ASP A 1 99 ? 8.898 19.297 16.625 1 95.56 99 ASP A O 1
ATOM 761 N N . GLU A 1 100 ? 10.57 19.391 15.133 1 94.81 100 GLU A N 1
ATOM 762 C CA . GLU A 1 100 ? 11.523 18.688 15.984 1 94.81 100 GLU A CA 1
ATOM 763 C C . GLU A 1 100 ? 11.555 19.281 17.391 1 94.81 100 GLU A C 1
ATOM 765 O O . GLU A 1 100 ? 11.57 18.547 18.375 1 94.81 100 GLU A O 1
ATOM 770 N N . ALA A 1 101 ? 11.492 20.562 17.516 1 94 101 ALA A N 1
ATOM 771 C CA . ALA A 1 101 ? 11.602 21.266 18.797 1 94 101 ALA A CA 1
ATOM 772 C C . ALA A 1 101 ? 10.43 20.953 19.703 1 94 101 ALA A C 1
ATOM 774 O O . ALA A 1 101 ? 10.484 21.188 20.906 1 94 101 ALA A O 1
ATOM 775 N N . PHE A 1 102 ? 9.383 20.391 19.141 1 94.19 102 PHE A N 1
ATOM 776 C CA . PHE A 1 102 ? 8.164 20.188 19.906 1 94.19 102 PHE A CA 1
ATOM 777 C C . PHE A 1 102 ? 7.812 18.703 20 1 94.19 102 PHE A C 1
ATOM 779 O O . PHE A 1 102 ? 6.727 18.344 20.453 1 94.19 102 PHE A O 1
ATOM 786 N N . GLN A 1 103 ? 8.664 17.844 19.516 1 92.69 103 GLN A N 1
ATOM 787 C CA . GLN A 1 103 ? 8.406 16.406 19.547 1 92.69 103 GLN A CA 1
ATOM 788 C C . GLN A 1 103 ? 8.523 15.852 20.969 1 92.69 103 GLN A C 1
ATOM 790 O O . GLN A 1 103 ? 9.188 16.453 21.812 1 92.69 103 GLN A O 1
ATOM 795 N N . GLY A 1 104 ? 7.789 14.805 21.203 1 90.38 104 GLY A N 1
ATOM 796 C CA . GLY A 1 104 ? 7.867 14.156 22.516 1 90.38 104 GLY A CA 1
ATOM 797 C C . GLY A 1 104 ? 7 14.828 23.562 1 90.38 104 GLY A C 1
ATOM 798 O O . GLY A 1 104 ? 7.121 14.531 24.75 1 90.38 104 GLY A O 1
ATOM 799 N N . ALA A 1 105 ? 6.125 15.734 23.172 1 90.25 105 ALA A N 1
ATOM 800 C CA . ALA A 1 105 ? 5.297 16.484 24.109 1 90.25 105 ALA A CA 1
ATOM 801 C C . ALA A 1 105 ? 3.82 16.156 23.922 1 90.25 105 ALA A C 1
ATOM 803 O O . ALA A 1 105 ? 2.951 16.859 24.453 1 90.25 105 ALA A O 1
ATOM 804 N N . GLY A 1 106 ? 3.531 15.156 23.156 1 93.94 106 GLY A N 1
ATOM 805 C CA . GLY A 1 106 ? 2.152 14.727 22.984 1 93.94 106 GLY A CA 1
ATOM 806 C C . GLY A 1 106 ? 1.435 15.453 21.859 1 93.94 106 GLY A C 1
ATOM 807 O O . GLY A 1 106 ? 0.26 15.188 21.594 1 93.94 106 GLY A O 1
ATOM 808 N N . TYR A 1 107 ? 2.121 16.266 21.094 1 95.25 107 TYR A N 1
ATOM 809 C CA . TYR A 1 107 ? 1.498 17.078 20.062 1 95.25 107 TYR A CA 1
ATOM 810 C C . TYR A 1 107 ? 1.074 16.219 18.875 1 95.25 107 TYR A C 1
ATOM 812 O O . TYR A 1 107 ? 0.117 16.547 18.172 1 95.25 107 TYR A O 1
ATOM 820 N N . GLY A 1 108 ? 1.749 15.133 18.641 1 96.44 108 GLY A N 1
ATOM 821 C CA . GLY A 1 108 ? 1.355 14.234 17.578 1 96.44 108 GLY A CA 1
ATOM 822 C C . GLY A 1 108 ? -0.046 13.68 17.734 1 96.44 108 GLY A C 1
ATOM 823 O O . GLY A 1 108 ? -0.859 13.742 16.812 1 96.44 108 GLY A O 1
ATOM 824 N N . ARG A 1 109 ? -0.265 13.227 18.906 1 96.44 109 ARG A N 1
ATOM 825 C CA . ARG A 1 109 ? -1.583 12.688 19.219 1 96.44 109 ARG A CA 1
ATOM 826 C C . ARG A 1 109 ? -2.648 13.781 19.172 1 96.44 109 ARG A C 1
ATOM 828 O O . ARG A 1 109 ? -3.742 13.562 18.641 1 96.44 109 ARG A O 1
ATOM 835 N N . ALA A 1 110 ? -2.312 14.883 19.734 1 96.44 110 ALA A N 1
ATOM 836 C CA . ALA A 1 110 ? -3.25 16 19.734 1 96.44 110 ALA A CA 1
ATOM 837 C C . ALA A 1 110 ? -3.605 16.438 18.312 1 96.44 110 ALA A C 1
ATOM 839 O O . ALA A 1 110 ? -4.773 16.688 18.016 1 96.44 110 ALA A O 1
ATOM 840 N N . LEU A 1 111 ? -2.633 16.547 17.469 1 97.62 111 LEU A N 1
ATOM 841 C CA . LEU A 1 111 ? -2.85 16.953 16.078 1 97.62 111 LEU A CA 1
ATOM 842 C C . LEU A 1 111 ? -3.67 15.914 15.328 1 97.62 111 LEU A C 1
ATOM 844 O O . LEU A 1 111 ? -4.578 16.266 14.57 1 97.62 111 LEU A O 1
ATOM 848 N N . LEU A 1 112 ? -3.361 14.648 15.531 1 97.94 112 LEU A N 1
ATOM 849 C CA . LEU A 1 112 ? -4.121 13.562 14.914 1 97.94 112 LEU A CA 1
ATOM 850 C C . LEU A 1 112 ? -5.59 13.625 15.328 1 97.94 112 LEU A C 1
ATOM 852 O O . LEU A 1 112 ? -6.48 13.531 14.484 1 97.94 112 LEU A O 1
ATOM 856 N N . THR A 1 113 ? -5.801 13.844 16.594 1 97 113 THR A N 1
ATOM 857 C CA . THR A 1 113 ? -7.156 13.93 17.125 1 97 113 THR A CA 1
ATOM 858 C C . THR A 1 113 ? -7.91 15.094 16.5 1 97 113 THR A C 1
ATOM 860 O O . THR A 1 113 ? -9.07 14.953 16.109 1 97 113 THR A O 1
ATOM 863 N N . ALA A 1 114 ? -7.242 16.188 16.438 1 96.69 114 ALA A N 1
ATOM 864 C CA . ALA A 1 114 ? -7.852 17.359 15.805 1 96.69 114 ALA A CA 1
ATOM 865 C C . ALA A 1 114 ? -8.203 17.062 14.352 1 96.69 114 ALA A C 1
ATOM 867 O O . ALA A 1 114 ? -9.266 17.469 13.875 1 96.69 114 ALA A O 1
ATOM 868 N N . GLY A 1 115 ? -7.297 16.375 13.625 1 97.31 115 GLY A N 1
ATOM 869 C CA . GLY A 1 115 ? -7.57 15.992 12.25 1 97.31 115 GLY A CA 1
ATOM 870 C C . GLY A 1 115 ? -8.758 15.055 12.117 1 97.31 115 GLY A C 1
ATOM 871 O O . GLY A 1 115 ? -9.57 15.203 11.203 1 97.31 115 GLY A O 1
ATOM 872 N N . GLU A 1 116 ? -8.891 14.109 13.023 1 97.81 116 GLU A N 1
ATOM 873 C CA . GLU A 1 116 ? -10.031 13.203 13.039 1 97.81 116 GLU A CA 1
ATOM 874 C C . GLU A 1 116 ? -11.344 13.969 13.195 1 97.81 116 GLU A C 1
ATOM 876 O O . GLU A 1 116 ? -12.336 13.656 12.539 1 97.81 116 GLU A O 1
ATOM 881 N N . GLU A 1 117 ? -11.328 14.922 14.086 1 96.75 117 GLU A N 1
ATOM 882 C CA . GLU A 1 117 ? -12.523 15.727 14.312 1 96.75 117 GLU A CA 1
ATOM 883 C C . GLU A 1 117 ? -12.93 16.484 13.047 1 96.75 117 GLU A C 1
ATOM 885 O O . GLU A 1 117 ? -14.117 16.562 12.719 1 96.75 117 GLU A O 1
ATOM 890 N N . ILE A 1 118 ? -11.977 17.016 12.375 1 97.25 118 ILE A N 1
ATOM 891 C CA . ILE A 1 118 ? -12.25 17.75 11.141 1 97.25 118 ILE A CA 1
ATOM 892 C C . ILE A 1 118 ? -12.859 16.797 10.109 1 97.25 118 ILE A C 1
ATOM 894 O O . ILE A 1 118 ? -13.812 17.156 9.414 1 97.25 118 ILE A O 1
ATOM 898 N N . VAL A 1 119 ? -12.32 15.633 9.992 1 97.62 119 VAL A N 1
ATOM 899 C CA . VAL A 1 119 ? -12.836 14.625 9.07 1 97.62 119 VAL A CA 1
ATOM 900 C C . VAL A 1 119 ? -14.297 14.312 9.406 1 97.62 119 VAL A C 1
ATOM 902 O O . VAL A 1 119 ? -15.148 14.25 8.516 1 97.62 119 VAL A O 1
ATOM 905 N N . ARG A 1 120 ? -14.586 14.195 10.711 1 97.19 120 ARG A N 1
ATOM 906 C CA . ARG A 1 120 ? -15.953 13.961 11.164 1 97.19 120 ARG A CA 1
ATOM 907 C C . ARG A 1 120 ? -16.859 15.117 10.766 1 97.19 120 ARG A C 1
ATOM 909 O O . ARG A 1 120 ? -18 14.898 10.336 1 97.19 120 ARG A O 1
ATOM 916 N N . GLU A 1 121 ? -16.375 16.25 10.938 1 96.62 121 GLU A N 1
ATOM 917 C CA . GLU A 1 121 ? -17.156 17.438 10.633 1 96.62 121 GLU A CA 1
ATOM 918 C C . GLU A 1 121 ? -17.531 17.484 9.156 1 96.62 121 GLU A C 1
ATOM 920 O O . GLU A 1 121 ? -18.516 18.125 8.781 1 96.62 121 GLU A O 1
ATOM 925 N N . HIS A 1 122 ? -16.766 16.875 8.328 1 96.81 122 HIS A N 1
ATOM 926 C CA . HIS A 1 122 ? -17.062 16.828 6.906 1 96.81 122 HIS A CA 1
ATOM 927 C C . HIS A 1 122 ? -17.969 15.648 6.578 1 96.81 122 HIS A C 1
ATOM 929 O O . HIS A 1 122 ? -18.203 15.352 5.402 1 96.81 122 HIS A O 1
ATOM 935 N N . GLY A 1 123 ? -18.359 14.891 7.609 1 96.31 123 GLY A N 1
ATOM 936 C CA . GLY A 1 123 ? -19.344 13.836 7.449 1 96.31 123 GLY A CA 1
ATOM 937 C C . GLY A 1 123 ? -18.734 12.5 7.082 1 96.31 123 GLY A C 1
ATOM 938 O O . GLY A 1 123 ? -19.438 11.578 6.672 1 96.31 123 GLY A O 1
ATOM 939 N N . LEU A 1 124 ? -17.469 12.406 7.184 1 96.88 124 LEU A N 1
ATOM 940 C CA . LEU A 1 124 ? -16.797 11.164 6.832 1 96.88 124 LEU A CA 1
ATOM 941 C C . LEU A 1 124 ? -16.656 10.258 8.047 1 96.88 124 LEU A C 1
ATOM 943 O O . LEU A 1 124 ? -16.641 10.734 9.188 1 96.88 124 LEU A O 1
ATOM 947 N N . THR A 1 125 ? -16.484 8.953 7.797 1 96.19 125 THR A N 1
ATOM 948 C CA . THR A 1 125 ? -16.594 7.98 8.883 1 96.19 125 THR A CA 1
ATOM 949 C C . THR A 1 125 ? -15.312 7.176 9.031 1 96.19 125 THR A C 1
ATOM 951 O O . THR A 1 125 ? -15.242 6.25 9.844 1 96.19 125 THR A O 1
ATOM 954 N N . GLY A 1 126 ? -14.32 7.488 8.273 1 97.5 126 GLY A N 1
ATOM 955 C CA . GLY A 1 126 ? -13.055 6.777 8.375 1 97.5 126 GLY A CA 1
ATOM 956 C C . GLY A 1 126 ? -11.859 7.629 7.988 1 97.5 126 GLY A C 1
ATOM 957 O O . GLY A 1 126 ? -11.992 8.602 7.238 1 97.5 126 GLY A O 1
ATOM 958 N N . LEU A 1 127 ? -10.75 7.34 8.5 1 98.44 127 LEU A N 1
ATOM 959 C CA . LEU A 1 127 ? -9.461 7.934 8.172 1 98.44 127 LEU A CA 1
ATOM 960 C C . LEU A 1 127 ? -8.398 6.855 7.984 1 98.44 127 LEU A C 1
ATOM 962 O O . LEU A 1 127 ? -8.211 6.008 8.859 1 98.44 127 LEU A O 1
ATOM 966 N N . GLU A 1 128 ? -7.836 6.828 6.836 1 98.19 128 GLU A N 1
ATOM 967 C CA . GLU A 1 128 ? -6.809 5.844 6.504 1 98.19 128 GLU A CA 1
ATOM 968 C C . GLU A 1 128 ? -5.469 6.523 6.223 1 98.19 128 GLU A C 1
ATOM 970 O O . GLU A 1 128 ? -5.426 7.703 5.879 1 98.19 128 GLU A O 1
ATOM 975 N N . LEU A 1 129 ? -4.426 5.824 6.41 1 98.19 129 LEU A N 1
ATOM 976 C CA . LEU A 1 129 ? -3.076 6.324 6.168 1 98.19 129 LEU A CA 1
ATOM 977 C C . LEU A 1 129 ? -2.135 5.188 5.785 1 98.19 129 LEU A C 1
ATOM 979 O O . LEU A 1 129 ? -2.5 4.012 5.887 1 98.19 129 LEU A O 1
ATOM 983 N N . ASN A 1 130 ? -1.038 5.578 5.297 1 96.81 130 ASN A N 1
ATOM 984 C CA . ASN A 1 130 ? 0.075 4.672 5.027 1 96.81 130 ASN A CA 1
ATOM 985 C C . ASN A 1 130 ? 1.262 4.957 5.945 1 96.81 130 ASN A C 1
ATOM 987 O O . ASN A 1 130 ? 1.608 6.117 6.176 1 96.81 130 ASN A O 1
ATOM 991 N N . VAL A 1 131 ? 1.871 3.949 6.484 1 96.5 131 VAL A N 1
ATOM 992 C CA . VAL A 1 131 ? 2.994 4.148 7.395 1 96.5 131 VAL A CA 1
ATOM 993 C C . VAL A 1 131 ? 4.078 3.113 7.113 1 96.5 131 VAL A C 1
ATOM 995 O O . VAL A 1 131 ? 3.779 1.942 6.867 1 96.5 131 VAL A O 1
ATOM 998 N N . PHE A 1 132 ? 5.309 3.582 7.098 1 93.19 132 PHE A N 1
ATOM 999 C CA . PHE A 1 132 ? 6.449 2.68 6.965 1 93.19 132 PHE A CA 1
ATOM 1000 C C . PHE A 1 132 ? 6.648 1.872 8.242 1 93.19 132 PHE A C 1
ATOM 1002 O O . PHE A 1 132 ? 6.602 2.42 9.344 1 93.19 132 PHE A O 1
ATOM 1009 N N . ALA A 1 133 ? 6.922 0.604 8.07 1 93.5 133 ALA A N 1
ATOM 1010 C CA . ALA A 1 133 ? 7.07 -0.291 9.219 1 93.5 133 ALA A CA 1
ATOM 1011 C C . ALA A 1 133 ? 8.25 0.124 10.086 1 93.5 133 ALA A C 1
ATOM 1013 O O . ALA A 1 133 ? 8.258 -0.131 11.297 1 93.5 133 ALA A O 1
ATOM 1014 N N . ALA A 1 134 ? 9.242 0.742 9.562 1 92.81 134 ALA A N 1
ATOM 1015 C CA . ALA A 1 134 ? 10.43 1.163 10.305 1 92.81 134 ALA A CA 1
ATOM 1016 C C . ALA A 1 134 ? 10.125 2.373 11.18 1 92.81 134 ALA A C 1
ATOM 1018 O O . ALA A 1 134 ? 10.914 2.713 12.07 1 92.81 134 ALA A O 1
ATOM 1019 N N . ASN A 1 135 ? 9.039 3.014 10.875 1 93.56 135 ASN A N 1
ATOM 1020 C CA . ASN A 1 135 ? 8.648 4.184 11.656 1 93.56 135 ASN A CA 1
ATOM 1021 C C . ASN A 1 135 ? 7.898 3.785 12.922 1 93.56 135 ASN A C 1
ATOM 1023 O O . ASN A 1 135 ? 6.699 4.035 13.047 1 93.56 135 ASN A O 1
ATOM 1027 N N . THR A 1 136 ? 8.586 3.326 13.93 1 94.62 136 THR A N 1
ATOM 1028 C CA . THR A 1 136 ? 8.008 2.736 15.133 1 94.62 136 THR A CA 1
ATOM 1029 C C . THR A 1 136 ? 7.234 3.783 15.93 1 94.62 136 THR A C 1
ATOM 1031 O O . THR A 1 136 ? 6.227 3.469 16.562 1 94.62 136 THR A O 1
ATOM 1034 N N . ARG A 1 137 ? 7.691 5 15.891 1 93.44 137 ARG A N 1
ATOM 1035 C CA . ARG A 1 137 ? 7.008 6.078 16.609 1 93.44 137 ARG A CA 1
ATOM 1036 C C . ARG A 1 137 ? 5.617 6.316 16.031 1 93.44 137 ARG A C 1
ATOM 1038 O O . ARG A 1 137 ? 4.641 6.402 16.781 1 93.44 137 ARG A O 1
ATOM 1045 N N . ALA A 1 138 ? 5.555 6.402 14.719 1 95.25 138 ALA A N 1
ATOM 1046 C CA . ALA A 1 138 ? 4.266 6.609 14.062 1 95.25 138 ALA A CA 1
ATOM 1047 C C . ALA A 1 138 ? 3.35 5.406 14.266 1 95.25 138 ALA A C 1
ATOM 1049 O O . ALA A 1 138 ? 2.154 5.562 14.523 1 95.25 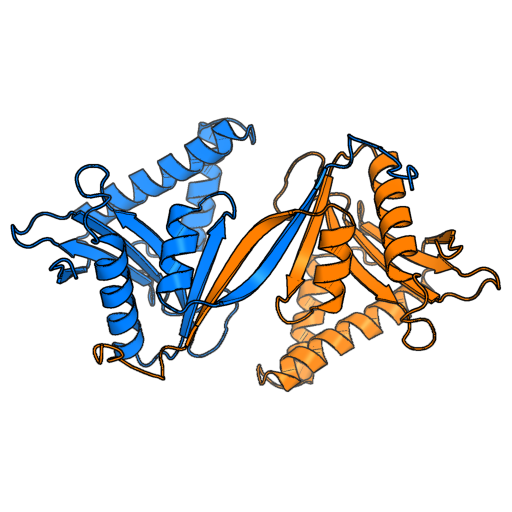138 ALA A O 1
ATOM 1050 N N . LEU A 1 139 ? 3.887 4.234 14.148 1 96.38 139 LEU A N 1
ATOM 1051 C CA . LEU A 1 139 ? 3.109 3.02 14.352 1 96.38 139 LEU A CA 1
ATOM 1052 C C . LEU A 1 139 ? 2.484 3 15.742 1 96.38 139 LEU A C 1
ATOM 1054 O O . LEU A 1 139 ? 1.309 2.662 15.898 1 96.38 139 LEU A O 1
ATOM 1058 N N . ASN A 1 140 ? 3.312 3.301 16.719 1 95.81 140 ASN A N 1
ATOM 1059 C CA . ASN A 1 140 ? 2.809 3.355 18.094 1 95.81 140 ASN A CA 1
ATOM 1060 C C . ASN A 1 140 ? 1.69 4.383 18.234 1 95.81 140 ASN A C 1
ATOM 1062 O O . ASN A 1 140 ? 0.675 4.113 18.891 1 95.81 140 ASN A O 1
ATOM 1066 N N . LEU A 1 141 ? 1.869 5.547 17.656 1 96.19 141 LEU A N 1
ATOM 1067 C CA . LEU A 1 141 ? 0.854 6.598 17.688 1 96.19 141 LEU A CA 1
ATOM 1068 C C . LEU A 1 141 ? -0.467 6.09 17.109 1 96.19 141 LEU A C 1
ATOM 1070 O O . LEU A 1 141 ? -1.511 6.207 17.766 1 96.19 141 LEU A O 1
ATOM 1074 N N . TYR A 1 142 ? -0.441 5.496 15.922 1 97.81 142 TYR A N 1
ATOM 1075 C CA . TYR A 1 142 ? -1.662 5.098 15.227 1 97.81 142 TYR A CA 1
ATOM 1076 C C . TYR A 1 142 ? -2.312 3.904 15.914 1 97.81 142 TYR A C 1
ATOM 1078 O O . TYR A 1 142 ? -3.539 3.842 16.031 1 97.81 142 TYR A O 1
ATOM 1086 N N . THR A 1 143 ? -1.431 2.975 16.391 1 97.12 143 THR A N 1
ATOM 1087 C CA . THR A 1 143 ? -1.953 1.809 17.078 1 97.12 143 THR A CA 1
ATOM 1088 C C . THR A 1 143 ? -2.691 2.227 18.359 1 97.12 143 THR A C 1
ATOM 1090 O O . THR A 1 143 ? -3.828 1.807 18.578 1 97.12 143 THR A O 1
ATOM 1093 N N . THR A 1 144 ? -2.086 3.072 19.156 1 96.81 144 THR A N 1
ATOM 1094 C CA . THR A 1 144 ? -2.682 3.488 20.422 1 96.81 144 THR A CA 1
ATOM 1095 C C . THR A 1 144 ? -3.844 4.449 20.188 1 96.81 144 THR A C 1
ATOM 1097 O O . THR A 1 144 ? -4.664 4.676 21.078 1 96.81 144 THR A O 1
ATOM 1100 N N . ALA A 1 145 ? -3.947 5.039 19.016 1 96.75 145 ALA A N 1
ATOM 1101 C CA . ALA A 1 145 ? -5.035 5.949 18.672 1 96.75 145 ALA A CA 1
ATOM 1102 C C . ALA A 1 145 ? -6.234 5.184 18.109 1 96.75 145 ALA A C 1
ATOM 1104 O O . ALA A 1 145 ? -7.262 5.781 17.781 1 96.75 145 ALA A O 1
ATOM 1105 N N . GLY A 1 146 ? -6.082 3.877 17.938 1 97.38 146 GLY A N 1
ATOM 1106 C CA . GLY A 1 146 ? -7.23 3.068 17.562 1 97.38 146 GLY A CA 1
ATOM 1107 C C . GLY A 1 146 ? -7.23 2.684 16.094 1 97.38 146 GLY A C 1
ATOM 1108 O O . GLY A 1 146 ? -8.227 2.168 15.586 1 97.38 146 GLY A O 1
ATOM 1109 N N . TYR A 1 147 ? -6.141 2.908 15.406 1 98.06 147 TYR A N 1
ATOM 1110 C CA . TYR A 1 147 ? -6.023 2.484 14.016 1 98.06 147 TYR A CA 1
ATOM 1111 C C . TYR A 1 147 ? -5.688 1.001 13.93 1 98.06 147 TYR A C 1
ATOM 1113 O O . TYR A 1 147 ? -4.91 0.484 14.734 1 98.06 147 TYR A O 1
ATOM 1121 N N . ARG A 1 148 ? -6.23 0.349 12.883 1 97.44 148 ARG A N 1
ATOM 1122 C CA . ARG A 1 148 ? -5.953 -1.061 12.633 1 97.44 148 ARG A CA 1
ATOM 1123 C C . ARG A 1 148 ? -5.352 -1.259 11.242 1 97.44 148 ARG A C 1
ATOM 1125 O O . ARG A 1 148 ? -5.648 -0.499 10.32 1 97.44 148 ARG A O 1
ATOM 1132 N N . VAL A 1 149 ? -4.602 -2.26 11.086 1 97.06 149 VAL A N 1
ATOM 1133 C CA . VAL A 1 149 ? -3.994 -2.568 9.797 1 97.06 149 VAL A CA 1
ATOM 1134 C C . VAL A 1 149 ? -5.059 -3.105 8.836 1 97.06 149 VAL A C 1
ATOM 1136 O O . VAL A 1 149 ? -5.828 -3.996 9.195 1 97.06 149 VAL A O 1
ATOM 1139 N N . ILE A 1 150 ? -5.09 -2.551 7.652 1 95.38 150 ILE A N 1
ATOM 1140 C CA . ILE A 1 150 ? -6.012 -3.021 6.621 1 95.38 150 ILE A CA 1
ATOM 1141 C C . ILE A 1 150 ? -5.258 -3.879 5.605 1 95.38 150 ILE A C 1
ATOM 1143 O O . ILE A 1 150 ? -5.672 -5 5.305 1 95.38 150 ILE A O 1
ATOM 1147 N N . THR A 1 151 ? -4.23 -3.383 5.074 1 95.75 151 THR A N 1
ATOM 1148 C CA . THR A 1 151 ? -3.332 -4.094 4.172 1 95.75 151 THR A CA 1
ATOM 1149 C C . THR A 1 151 ? -1.875 -3.801 4.52 1 95.75 151 THR A C 1
ATOM 1151 O O . THR A 1 151 ? -1.582 -2.824 5.215 1 95.75 151 THR A O 1
ATOM 1154 N N . GLN A 1 152 ? -0.997 -4.641 4.129 1 97 152 GLN A N 1
ATOM 1155 C CA . GLN A 1 152 ? 0.425 -4.398 4.348 1 97 152 GLN A CA 1
ATOM 1156 C C . GLN A 1 152 ? 1.263 -4.969 3.207 1 97 152 GLN A C 1
ATOM 1158 O O . GLN A 1 152 ? 0.896 -5.98 2.605 1 97 152 GLN A O 1
ATOM 1163 N N . GLN A 1 153 ? 2.283 -4.277 2.887 1 97.25 153 GLN A N 1
ATOM 1164 C CA . GLN A 1 153 ? 3.299 -4.746 1.949 1 97.25 153 GLN A CA 1
ATOM 1165 C C . GLN A 1 153 ? 4.414 -5.492 2.676 1 97.25 153 GLN A C 1
ATOM 1167 O O . GLN A 1 153 ? 4.945 -5.004 3.678 1 97.25 153 GLN A O 1
ATOM 1172 N N . MET A 1 154 ? 4.719 -6.707 2.197 1 98 154 MET A N 1
ATOM 1173 C CA . MET A 1 154 ? 5.773 -7.527 2.785 1 98 154 MET A CA 1
ATOM 1174 C C . MET A 1 154 ? 6.84 -7.863 1.749 1 98 154 MET A C 1
ATOM 1176 O O . MET A 1 154 ? 6.543 -7.992 0.561 1 98 154 MET A O 1
ATOM 1180 N N . ARG A 1 155 ? 8.055 -8.016 2.248 1 97.5 155 ARG A N 1
ATOM 1181 C CA . ARG A 1 155 ? 9.18 -8.273 1.352 1 97.5 155 ARG A CA 1
ATOM 1182 C C . ARG A 1 155 ? 10.141 -9.289 1.962 1 97.5 155 ARG A C 1
ATOM 1184 O O . ARG A 1 155 ? 10.344 -9.305 3.178 1 97.5 155 ARG A O 1
ATOM 1191 N N . LYS A 1 156 ? 10.695 -10.086 1.197 1 97.88 156 LYS A N 1
ATOM 1192 C CA . LYS A 1 156 ? 11.773 -11 1.578 1 97.88 156 LYS A CA 1
ATOM 1193 C C . LYS A 1 156 ? 13.023 -10.742 0.748 1 97.88 156 LYS A C 1
ATOM 1195 O O . LYS A 1 156 ? 12.945 -10.57 -0.471 1 97.88 156 LYS A O 1
ATOM 1200 N N . ASP A 1 157 ? 14.172 -10.656 1.395 1 95.94 157 ASP A N 1
ATOM 1201 C CA . ASP A 1 157 ? 15.477 -10.641 0.736 1 95.94 157 ASP A CA 1
ATOM 1202 C C . ASP A 1 157 ? 15.852 -12.031 0.238 1 95.94 157 ASP A C 1
ATOM 1204 O O . ASP A 1 157 ? 15.906 -12.984 1.021 1 95.94 157 ASP A O 1
ATOM 1208 N N . LEU A 1 158 ? 16.047 -12.141 -0.983 1 95.69 158 LEU A N 1
ATOM 1209 C CA . LEU A 1 158 ? 16.266 -13.453 -1.57 1 95.69 158 LEU A CA 1
ATOM 1210 C C . LEU A 1 158 ? 17.75 -13.727 -1.764 1 95.69 158 LEU A C 1
ATOM 1212 O O . LEU A 1 158 ? 18.141 -14.758 -2.33 1 95.69 158 LEU A O 1
ATOM 1216 N N . ARG A 1 159 ? 18.719 -12.758 -1.512 1 87.19 159 ARG A N 1
ATOM 1217 C CA . ARG A 1 159 ? 20.156 -13.008 -1.624 1 87.19 159 ARG A CA 1
ATOM 1218 C C . ARG A 1 159 ? 20.578 -14.148 -0.711 1 87.19 159 ARG A C 1
ATOM 1220 O O . ARG A 1 159 ? 21.5 -14.906 -1.043 1 87.19 159 ARG A O 1
ATOM 1227 N N . SER A 1 160 ? 20.078 -14.125 0.614 1 69.12 160 SER A N 1
ATOM 1228 C CA . SER A 1 160 ? 20.516 -15.141 1.57 1 69.12 160 SER A CA 1
ATOM 1229 C C . SER A 1 160 ? 19.844 -16.484 1.28 1 69.12 160 SER A C 1
ATOM 1231 O O . SER A 1 160 ? 18.625 -16.625 1.385 1 69.12 160 SER A O 1
ATOM 1233 N N . GLY A 1 161 ? 20.094 -17.062 0.181 1 55.31 161 GLY A N 1
ATOM 1234 C CA . GLY A 1 161 ? 19.594 -18.359 -0.23 1 55.31 161 GLY A CA 1
ATOM 1235 C C . GLY A 1 161 ? 19.234 -19.266 0.939 1 55.31 161 GLY A C 1
ATOM 1236 O O . GLY A 1 161 ? 19.125 -20.484 0.782 1 55.31 161 GLY A O 1
ATOM 1237 N N . SER A 1 162 ? 19.516 -18.938 2.26 1 44.66 162 SER A N 1
ATOM 1238 C CA . SER A 1 162 ? 19.656 -20.078 3.166 1 44.66 162 SER A CA 1
ATOM 1239 C C . SER A 1 162 ? 18.375 -20.906 3.201 1 44.66 162 SER A C 1
ATOM 1241 O O . SER A 1 162 ? 17.266 -20.359 3.295 1 44.66 162 SER A O 1
ATOM 1243 N N . THR A 1 163 ? 18.312 -22.109 2.539 1 40.53 163 THR A N 1
ATOM 1244 C CA . THR A 1 163 ? 17.703 -23.359 2.984 1 40.53 163 THR A CA 1
ATOM 1245 C C . THR A 1 163 ? 17.609 -23.406 4.504 1 40.53 163 THR A C 1
ATOM 1247 O O . THR A 1 163 ? 18.625 -23.516 5.195 1 40.53 163 THR A O 1
ATOM 1250 N N . ASP A 1 164 ? 17.078 -22.609 5.215 1 38.47 164 ASP A N 1
ATOM 1251 C CA . ASP A 1 164 ? 16.875 -23.156 6.559 1 38.47 164 ASP A CA 1
ATOM 1252 C C . ASP A 1 164 ? 16.344 -24.578 6.508 1 38.47 164 ASP A C 1
ATOM 1254 O O . ASP A 1 164 ? 15.133 -24.797 6.445 1 38.47 164 ASP A O 1
ATOM 1258 N N . HIS A 1 165 ? 16.75 -25.406 5.633 1 34.53 165 HIS A N 1
ATOM 1259 C CA . HIS A 1 165 ? 16.672 -26.844 5.887 1 34.53 165 HIS A CA 1
ATOM 1260 C C . HIS A 1 165 ? 17.203 -27.188 7.277 1 34.53 165 HIS A C 1
ATOM 1262 O O . HIS A 1 165 ? 17.438 -28.359 7.586 1 34.53 165 HIS A O 1
ATOM 1268 N N . GLU A 1 166 ? 17.734 -26.25 8.062 1 32.06 166 GLU A N 1
ATOM 1269 C CA . GLU A 1 166 ? 18.266 -26.984 9.203 1 32.06 166 GLU A CA 1
ATOM 1270 C C . GLU A 1 166 ? 17.156 -27.625 10.031 1 32.06 166 GLU A C 1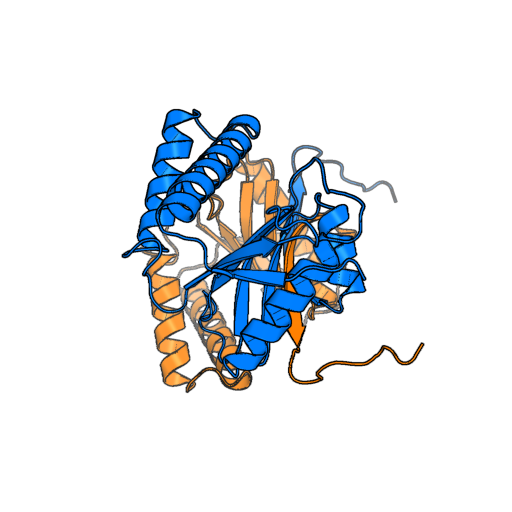
ATOM 1272 O O . GLU A 1 166 ? 17.438 -28.328 11.008 1 32.06 166 GLU A O 1
ATOM 1277 N N . GLY A 1 167 ? 15.781 -27.531 10.023 1 25.59 167 GLY A N 1
ATOM 1278 C CA . GLY A 1 167 ? 15.406 -28.594 10.945 1 25.59 167 GLY A CA 1
ATOM 1279 C C . GLY A 1 167 ? 15.617 -29.969 10.375 1 25.59 167 GLY A C 1
ATOM 1280 O O . GLY A 1 167 ? 15.711 -30.141 9.156 1 25.59 167 GLY A O 1
ATOM 1281 N N . MET B 1 1 ? 8.336 -30.703 2.826 1 75.19 1 MET B N 1
ATOM 1282 C CA . MET B 1 1 ? 7.594 -29.859 1.903 1 75.19 1 MET B CA 1
ATOM 1283 C C . MET B 1 1 ? 6.945 -30.688 0.798 1 75.19 1 MET B C 1
ATOM 1285 O O . MET B 1 1 ? 7.461 -31.734 0.417 1 75.19 1 MET B O 1
ATOM 1289 N N . ALA B 1 2 ? 5.66 -30.172 0.503 1 81.25 2 ALA B N 1
ATOM 1290 C CA . ALA B 1 2 ? 4.941 -30.922 -0.53 1 81.25 2 ALA B CA 1
ATOM 1291 C C . ALA B 1 2 ? 5.699 -30.875 -1.855 1 81.25 2 ALA B C 1
ATOM 1293 O O . ALA B 1 2 ? 6.359 -29.891 -2.176 1 81.25 2 ALA B O 1
ATOM 1294 N N . ASP B 1 3 ? 5.684 -31.953 -2.523 1 87.5 3 ASP B N 1
ATOM 1295 C CA . ASP B 1 3 ? 6.344 -32.031 -3.826 1 87.5 3 ASP B CA 1
ATOM 1296 C C . ASP B 1 3 ? 5.555 -31.25 -4.879 1 87.5 3 ASP B C 1
ATOM 1298 O O . ASP B 1 3 ? 4.352 -31.469 -5.047 1 87.5 3 ASP B O 1
ATOM 1302 N N . LEU B 1 4 ? 6.168 -30.25 -5.395 1 92.88 4 LEU B N 1
ATOM 1303 C CA . LEU B 1 4 ? 5.5 -29.391 -6.367 1 92.88 4 LEU B CA 1
ATOM 1304 C C . LEU B 1 4 ? 6.492 -28.875 -7.406 1 92.88 4 LEU B C 1
ATOM 1306 O O . LEU B 1 4 ? 7.621 -28.5 -7.066 1 92.88 4 LEU B O 1
ATOM 1310 N N . SER B 1 5 ? 6.141 -29.062 -8.688 1 94.81 5 SER B N 1
ATOM 1311 C CA . SER B 1 5 ? 6.895 -28.391 -9.742 1 94.81 5 SER B CA 1
ATOM 1312 C C . SER B 1 5 ? 6.109 -27.219 -10.32 1 94.81 5 SER B C 1
ATOM 1314 O O . SER B 1 5 ? 4.91 -27.078 -10.062 1 94.81 5 SER B O 1
ATOM 1316 N N . VAL B 1 6 ? 6.801 -26.344 -11.023 1 97.19 6 VAL B N 1
ATOM 1317 C CA . VAL B 1 6 ? 6.137 -25.172 -11.586 1 97.19 6 VAL B CA 1
ATOM 1318 C C . VAL B 1 6 ? 6.387 -25.109 -13.094 1 97.19 6 VAL B C 1
ATOM 1320 O O . VAL B 1 6 ? 7.461 -25.5 -13.562 1 97.19 6 VAL B O 1
ATOM 1323 N N . ARG B 1 7 ? 5.449 -24.703 -13.828 1 97.06 7 ARG B N 1
ATOM 1324 C CA . ARG B 1 7 ? 5.613 -24.453 -15.258 1 97.06 7 ARG B CA 1
ATOM 1325 C C . ARG B 1 7 ? 4.777 -23.266 -15.703 1 97.06 7 ARG B C 1
ATOM 1327 O O . ARG B 1 7 ? 3.793 -22.906 -15.055 1 97.06 7 ARG B O 1
ATOM 1334 N N . GLU B 1 8 ? 5.117 -22.688 -16.812 1 97.75 8 GLU B N 1
ATOM 1335 C CA . GLU B 1 8 ? 4.348 -21.578 -17.375 1 97.75 8 GLU B CA 1
ATOM 1336 C C . GLU B 1 8 ? 2.98 -22.031 -17.859 1 97.75 8 GLU B C 1
ATOM 1338 O O . GLU B 1 8 ? 2.83 -23.172 -18.312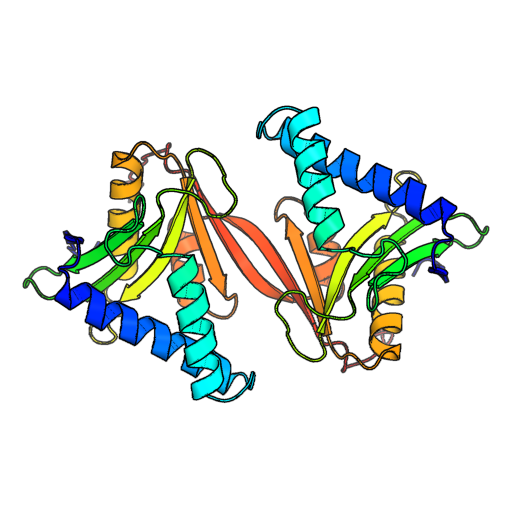 1 97.75 8 GLU B O 1
ATOM 1343 N N . MET B 1 9 ? 2.072 -21.172 -17.75 1 98.38 9 MET B N 1
ATOM 1344 C CA . MET B 1 9 ? 0.743 -21.453 -18.281 1 98.38 9 MET B CA 1
ATOM 1345 C C . MET B 1 9 ? 0.768 -21.484 -19.812 1 98.38 9 MET B C 1
ATOM 1347 O O . MET B 1 9 ? 1.464 -20.688 -20.438 1 98.38 9 MET B O 1
ATOM 1351 N N . THR B 1 10 ? -0.002 -22.391 -20.375 1 97.56 10 THR B N 1
ATOM 1352 C CA . THR B 1 10 ? -0.318 -22.281 -21.797 1 97.56 10 THR B CA 1
ATOM 1353 C C . THR B 1 10 ? -1.255 -21.094 -22.047 1 97.56 10 THR B C 1
ATOM 1355 O O . THR B 1 10 ? -1.779 -20.5 -21.094 1 97.56 10 THR B O 1
ATOM 1358 N N . ALA B 1 11 ? -1.441 -20.766 -23.312 1 97.88 11 ALA B N 1
ATOM 1359 C CA . ALA B 1 11 ? -2.336 -19.656 -23.672 1 97.88 11 ALA B CA 1
ATOM 1360 C C . ALA B 1 11 ? -3.752 -19.922 -23.156 1 97.88 11 ALA B C 1
ATOM 1362 O O . ALA B 1 11 ? -4.375 -19.047 -22.562 1 97.88 11 ALA B O 1
ATOM 1363 N N . ASP B 1 12 ? -4.203 -21.109 -23.312 1 97.94 12 ASP B N 1
ATOM 1364 C CA . ASP B 1 12 ? -5.555 -21.469 -22.875 1 97.94 12 ASP B CA 1
ATOM 1365 C C . ASP B 1 12 ? -5.672 -21.438 -21.359 1 97.94 12 ASP B C 1
ATOM 1367 O O . ASP B 1 12 ? -6.68 -20.984 -20.812 1 97.94 12 ASP B O 1
ATOM 1371 N N . GLU B 1 13 ? -4.676 -22 -20.719 1 97.81 13 GLU B N 1
ATOM 1372 C CA . GLU B 1 13 ? -4.672 -22 -19.266 1 97.81 13 GLU B CA 1
ATOM 1373 C C . GLU B 1 13 ? -4.68 -20.578 -18.703 1 97.81 13 GLU B C 1
ATOM 1375 O O . GLU B 1 13 ? -5.398 -20.281 -17.75 1 97.81 13 GLU B O 1
ATOM 1380 N N . PHE B 1 14 ? -3.914 -19.703 -19.344 1 98.5 14 PHE B N 1
ATOM 1381 C CA . PHE B 1 14 ? -3.857 -18.312 -18.922 1 98.5 14 PHE B CA 1
ATOM 1382 C C . PHE B 1 14 ? -5.215 -17.641 -19.078 1 98.5 14 PHE B C 1
ATOM 1384 O O . PHE B 1 14 ? -5.688 -16.953 -18.156 1 98.5 14 PHE B O 1
ATOM 1391 N N . ASP B 1 15 ? -5.805 -17.797 -20.234 1 97.81 15 ASP B N 1
ATOM 1392 C CA . ASP B 1 15 ? -7.09 -17.156 -20.484 1 97.81 15 ASP B CA 1
ATOM 1393 C C . ASP B 1 15 ? -8.125 -17.547 -19.438 1 97.81 15 ASP B C 1
ATOM 1395 O O . ASP B 1 15 ? -8.82 -16.688 -18.891 1 97.81 15 ASP B O 1
ATOM 1399 N N . ALA B 1 16 ? -8.172 -18.844 -19.141 1 97.69 16 ALA B N 1
ATOM 1400 C CA . ALA B 1 16 ? -9.133 -19.344 -18.156 1 97.69 16 ALA B CA 1
ATOM 1401 C C . ALA B 1 16 ? -8.812 -18.828 -16.75 1 97.69 16 ALA B C 1
ATOM 1403 O O . ALA B 1 16 ? -9.703 -18.359 -16.047 1 97.69 16 ALA B O 1
ATOM 1404 N N . TRP B 1 17 ? -7.641 -18.953 -16.406 1 97.62 17 TRP B N 1
ATOM 1405 C CA . TRP B 1 17 ? -7.184 -18.516 -15.086 1 97.62 17 TRP B CA 1
ATOM 1406 C C . TRP B 1 17 ? -7.414 -17.031 -14.906 1 97.62 17 TRP B C 1
ATOM 1408 O O . TRP B 1 17 ? -7.969 -16.594 -13.891 1 97.62 17 TRP B O 1
ATOM 1418 N N . HIS B 1 18 ? -6.988 -16.25 -15.852 1 97.75 18 HIS B N 1
ATOM 1419 C CA . HIS B 1 18 ? -7.062 -14.789 -15.781 1 97.75 18 HIS B CA 1
ATOM 1420 C C . HIS B 1 18 ? -8.508 -14.32 -15.648 1 97.75 18 HIS B C 1
ATOM 1422 O O . HIS B 1 18 ? -8.805 -13.43 -14.844 1 97.75 18 HIS B O 1
ATOM 1428 N N . GLU B 1 19 ? -9.352 -14.898 -16.422 1 96.75 19 GLU B N 1
ATOM 1429 C CA . GLU B 1 19 ? -10.773 -14.57 -16.328 1 96.75 19 GLU B CA 1
ATOM 1430 C C . GLU B 1 19 ? -11.32 -14.883 -14.938 1 96.75 19 GLU B C 1
ATOM 1432 O O . GLU B 1 19 ? -12.062 -14.078 -14.367 1 96.75 19 GLU B O 1
ATOM 1437 N N . ALA B 1 20 ? -10.938 -16.031 -14.43 1 96.56 20 ALA B N 1
ATOM 1438 C CA . ALA B 1 20 ? -11.391 -16.422 -13.102 1 96.56 20 ALA B CA 1
ATOM 1439 C C . ALA B 1 20 ? -10.906 -15.438 -12.039 1 96.56 20 ALA B C 1
ATOM 1441 O O . ALA B 1 20 ? -11.656 -15.07 -11.133 1 96.56 20 ALA B O 1
ATOM 1442 N N . VAL B 1 21 ? -9.719 -15.016 -12.156 1 96.31 21 VAL B N 1
ATOM 1443 C CA . VAL B 1 21 ? -9.133 -14.07 -11.219 1 96.31 21 VAL B CA 1
ATOM 1444 C C . VAL B 1 21 ? -9.883 -12.742 -11.281 1 96.31 21 VAL B C 1
ATOM 1446 O O . VAL B 1 21 ? -10.266 -12.188 -10.25 1 96.31 21 VAL B O 1
ATOM 1449 N N . MET B 1 22 ? -10.109 -12.211 -12.469 1 96.94 22 MET B N 1
ATOM 1450 C CA . MET B 1 22 ? -10.797 -10.93 -12.633 1 96.94 22 MET B CA 1
ATOM 1451 C C . MET B 1 22 ? -12.211 -10.992 -12.07 1 96.94 22 MET B C 1
ATOM 1453 O O . MET B 1 22 ? -12.641 -10.07 -11.375 1 96.94 22 MET B O 1
ATOM 1457 N N . ARG B 1 23 ? -12.844 -12.102 -12.312 1 96.06 23 ARG B N 1
ATOM 1458 C CA . ARG B 1 23 ? -14.203 -12.25 -11.805 1 96.06 23 ARG B CA 1
ATOM 1459 C C . ARG B 1 23 ? -14.211 -12.32 -10.281 1 96.06 23 ARG B C 1
ATOM 1461 O O . ARG B 1 23 ? -15.078 -11.719 -9.641 1 96.06 23 ARG B O 1
ATOM 1468 N N . SER B 1 24 ? -13.305 -13.109 -9.75 1 94.75 24 SER B N 1
ATOM 1469 C CA . SER B 1 24 ? -13.211 -13.203 -8.297 1 94.75 24 SER B CA 1
ATOM 1470 C C . SER B 1 24 ? -12.977 -11.836 -7.66 1 94.75 24 SER B C 1
ATOM 1472 O O . SER B 1 24 ? -13.586 -11.508 -6.641 1 94.75 24 SER B O 1
ATOM 1474 N N . PHE B 1 25 ? -12.164 -11.008 -8.219 1 92.94 25 PHE B N 1
ATOM 1475 C CA . PHE B 1 25 ? -11.891 -9.672 -7.707 1 92.94 25 PHE B CA 1
ATOM 1476 C C . PHE B 1 25 ? -13.125 -8.789 -7.812 1 92.94 25 PHE B C 1
ATOM 1478 O O . PHE B 1 25 ? -13.461 -8.062 -6.871 1 92.94 25 PHE B O 1
ATOM 1485 N N . ALA B 1 26 ? -13.758 -8.844 -8.914 1 94.75 26 ALA B N 1
ATOM 1486 C CA . ALA B 1 26 ? -14.977 -8.062 -9.109 1 94.75 26 ALA B CA 1
ATOM 1487 C C . ALA B 1 26 ? -16.047 -8.445 -8.086 1 94.75 26 ALA B C 1
ATOM 1489 O O . ALA B 1 26 ? -16.734 -7.582 -7.543 1 94.75 26 ALA B O 1
ATOM 1490 N N . GLU B 1 27 ? -16.188 -9.75 -7.863 1 95.06 27 GLU B N 1
ATOM 1491 C CA . GLU B 1 27 ? -17.141 -10.25 -6.887 1 95.06 27 GLU B CA 1
ATOM 1492 C C . GLU B 1 27 ? -16.828 -9.734 -5.484 1 95.06 27 GLU B C 1
ATOM 1494 O O . GLU B 1 27 ? -17.734 -9.328 -4.746 1 95.06 27 GLU B O 1
ATOM 1499 N N . ALA B 1 28 ? -15.578 -9.789 -5.172 1 89.06 28 ALA B N 1
ATOM 1500 C CA . ALA B 1 28 ? -15.156 -9.297 -3.863 1 89.06 28 ALA B CA 1
ATOM 1501 C C . ALA B 1 28 ? -15.508 -7.824 -3.697 1 89.06 28 ALA B C 1
ATOM 1503 O O . ALA B 1 28 ? -15.945 -7.398 -2.625 1 89.06 28 ALA B O 1
ATOM 1504 N N . GLN B 1 29 ? -15.281 -6.977 -4.676 1 87.81 29 GLN B N 1
ATOM 1505 C CA . GLN B 1 29 ? -15.609 -5.555 -4.637 1 87.81 29 GLN B CA 1
ATOM 1506 C C . GLN B 1 29 ? -17.125 -5.344 -4.504 1 87.81 29 GLN B C 1
ATOM 1508 O O . GLN B 1 29 ? -17.562 -4.453 -3.777 1 87.81 29 GLN B O 1
ATOM 1513 N N . THR B 1 30 ? -17.844 -6.164 -5.195 1 91.12 30 THR B N 1
ATOM 1514 C CA . THR B 1 30 ? -19.297 -6.113 -5.125 1 91.12 30 THR B CA 1
ATOM 1515 C C . THR B 1 30 ? -19.781 -6.426 -3.709 1 91.12 30 THR B C 1
ATOM 1517 O O . THR B 1 30 ? -20.625 -5.715 -3.168 1 91.12 30 THR B O 1
ATOM 1520 N N . ASP B 1 31 ? -19.234 -7.469 -3.176 1 89.81 31 ASP B N 1
ATOM 1521 C CA . ASP B 1 31 ? -19.578 -7.871 -1.814 1 89.81 31 ASP B CA 1
ATOM 1522 C C . ASP B 1 31 ? -19.234 -6.77 -0.814 1 89.81 31 ASP B C 1
ATOM 1524 O O . ASP B 1 31 ? -19.906 -6.621 0.208 1 89.81 31 ASP B O 1
ATOM 1528 N N . ALA B 1 32 ? -18.266 -5.984 -1.127 1 81 32 ALA B N 1
ATOM 1529 C CA . ALA B 1 32 ? -17.844 -4.879 -0.276 1 81 32 ALA B CA 1
ATOM 1530 C C . ALA B 1 32 ? -18.734 -3.66 -0.459 1 81 32 ALA B C 1
ATOM 1532 O O . ALA B 1 32 ? -18.609 -2.666 0.26 1 81 32 ALA B O 1
ATOM 1533 N N . GLY B 1 33 ? -19.531 -3.711 -1.419 1 81.12 33 GLY B N 1
ATOM 1534 C CA . GLY B 1 33 ? -20.516 -2.656 -1.595 1 81.12 33 GLY B CA 1
ATOM 1535 C C . GLY B 1 33 ? -20.031 -1.527 -2.484 1 81.12 33 GLY B C 1
ATOM 1536 O O . GLY B 1 33 ? -20.562 -0.417 -2.436 1 81.12 33 GLY B O 1
ATOM 1537 N N . VAL B 1 34 ? -18.953 -1.841 -3.164 1 79.19 34 VAL B N 1
ATOM 1538 C CA . VAL B 1 34 ? -18.375 -0.829 -4.043 1 79.19 34 VAL B CA 1
ATOM 1539 C C . VAL B 1 34 ? -18.938 -0.997 -5.457 1 79.19 34 VAL B C 1
ATOM 1541 O O . VAL B 1 34 ? -18.375 -1.733 -6.27 1 79.19 34 VAL B O 1
ATOM 1544 N N . GLY B 1 35 ? -20.156 -0.558 -5.859 1 84.75 35 GLY B N 1
ATOM 1545 C CA . GLY B 1 35 ? -20.688 -0.61 -7.211 1 84.75 35 GLY B CA 1
ATOM 1546 C C . GLY B 1 35 ? -21.344 -1.938 -7.539 1 84.75 35 GLY B C 1
ATOM 1547 O O . GLY B 1 35 ? -21.406 -2.83 -6.691 1 84.75 35 GLY B O 1
ATOM 1548 N N . THR B 1 36 ? -21.812 -2.113 -8.82 1 94.56 36 THR B N 1
ATOM 1549 C CA . THR B 1 36 ? -22.391 -3.361 -9.305 1 94.56 36 THR B CA 1
ATOM 1550 C C . THR B 1 36 ? -21.297 -4.312 -9.789 1 94.56 36 THR B C 1
ATOM 1552 O O . THR B 1 36 ? -20.156 -3.9 -10 1 94.56 36 THR B O 1
ATOM 1555 N N . PHE B 1 37 ? -21.688 -5.605 -9.938 1 95.56 37 PHE B N 1
ATOM 1556 C CA . PHE B 1 37 ? -20.734 -6.59 -10.438 1 95.56 37 PHE B CA 1
ATOM 1557 C C . PHE B 1 37 ? -20.203 -6.188 -11.812 1 95.56 37 PHE B C 1
ATOM 1559 O O . PHE B 1 37 ? -19 -6.234 -12.062 1 95.56 37 PHE B O 1
ATOM 1566 N N . GLU B 1 38 ? -21.094 -5.762 -12.648 1 96.38 38 GLU B N 1
ATOM 1567 C CA . GLU B 1 38 ? -20.719 -5.41 -14.016 1 96.38 38 GLU B CA 1
ATOM 1568 C C . GLU B 1 38 ? -19.766 -4.215 -14.039 1 96.38 38 GLU B C 1
ATOM 1570 O O . GLU B 1 38 ? -18.797 -4.207 -14.797 1 96.38 38 GLU B O 1
ATOM 1575 N N . GLU B 1 39 ? -20.062 -3.24 -13.258 1 95.25 39 GLU B N 1
ATOM 1576 C CA . GLU B 1 39 ? -19.188 -2.076 -13.148 1 95.25 39 GLU B CA 1
ATOM 1577 C C . GLU B 1 39 ? -17.812 -2.469 -12.633 1 95.25 39 GLU B C 1
ATOM 1579 O O . GLU B 1 39 ? -16.797 -2.018 -13.156 1 95.25 39 GLU B O 1
ATOM 1584 N N . ASN B 1 40 ? -17.859 -3.295 -11.633 1 94.31 40 ASN B N 1
ATOM 1585 C CA . ASN B 1 40 ? -16.594 -3.742 -11.039 1 94.31 40 ASN B CA 1
ATOM 1586 C C . ASN B 1 40 ? -15.773 -4.57 -12.016 1 94.31 40 ASN B C 1
ATOM 1588 O O . ASN B 1 40 ? -14.562 -4.387 -12.125 1 94.31 40 ASN B O 1
ATOM 1592 N N . LEU B 1 41 ? -16.422 -5.441 -12.703 1 96 41 LEU B N 1
ATOM 1593 C CA . LEU B 1 41 ? -15.727 -6.277 -13.672 1 96 41 LEU B CA 1
ATOM 1594 C C . LEU B 1 41 ? -15.086 -5.426 -14.766 1 96 41 LEU B C 1
ATOM 1596 O O . LEU B 1 41 ? -13.953 -5.684 -15.172 1 96 41 LEU B O 1
ATOM 1600 N N . ARG B 1 42 ? -15.836 -4.438 -15.227 1 96.25 42 ARG B N 1
ATOM 1601 C CA . ARG B 1 42 ? -15.297 -3.521 -16.219 1 96.25 42 ARG B CA 1
ATOM 1602 C C . ARG B 1 42 ? -14.039 -2.826 -15.703 1 96.25 42 ARG B C 1
ATOM 1604 O O . ARG B 1 42 ? -13.031 -2.752 -16.406 1 96.25 42 ARG B O 1
ATOM 1611 N N . ARG B 1 43 ? -14.07 -2.322 -14.539 1 93.44 43 ARG B N 1
ATOM 1612 C CA . ARG B 1 43 ? -12.938 -1.628 -13.938 1 93.44 43 ARG B CA 1
ATOM 1613 C C . ARG B 1 43 ? -11.75 -2.568 -13.766 1 93.44 43 ARG B C 1
ATOM 1615 O O . ARG B 1 43 ? -10.602 -2.182 -14.016 1 93.44 43 ARG B O 1
ATOM 1622 N N . VAL B 1 44 ? -12.055 -3.691 -13.289 1 95 44 VAL B N 1
ATOM 1623 C CA . VAL B 1 44 ? -11 -4.684 -13.086 1 95 44 VAL B CA 1
ATOM 1624 C C . VAL B 1 44 ? -10.328 -5.008 -14.414 1 95 44 VAL B C 1
ATOM 1626 O O . VAL B 1 44 ? -9.102 -5.062 -14.508 1 95 44 VAL B O 1
ATOM 1629 N N . ARG B 1 45 ? -11.109 -5.203 -15.445 1 96.19 45 ARG B N 1
ATOM 1630 C CA . ARG B 1 45 ? -10.578 -5.523 -16.766 1 96.19 45 ARG B CA 1
ATOM 1631 C C . ARG B 1 45 ? -9.719 -4.379 -17.297 1 96.19 45 ARG B C 1
ATOM 1633 O O . ARG B 1 45 ? -8.664 -4.613 -17.891 1 96.19 45 ARG B O 1
ATOM 1640 N N . GLU B 1 46 ? -10.133 -3.174 -17.094 1 95.31 46 GLU B N 1
ATOM 1641 C CA . GLU B 1 46 ? -9.367 -2.006 -17.516 1 95.31 46 GLU B CA 1
ATOM 1642 C C . GLU B 1 46 ? -8.023 -1.928 -16.797 1 95.31 46 GLU B C 1
ATOM 1644 O O . GLU B 1 46 ? -6.996 -1.663 -17.422 1 95.31 46 GLU B O 1
ATOM 1649 N N . ALA B 1 47 ? -8.109 -2.141 -15.555 1 93.19 47 ALA B N 1
ATOM 1650 C CA . ALA B 1 47 ? -6.883 -2.105 -14.766 1 93.19 47 ALA B CA 1
ATOM 1651 C C . ALA B 1 47 ? -5.918 -3.203 -15.203 1 93.19 47 ALA B C 1
ATOM 1653 O O . ALA B 1 47 ? -4.711 -2.969 -15.312 1 93.19 47 ALA B O 1
ATOM 1654 N N . GLN B 1 48 ? -6.465 -4.371 -15.406 1 95.19 48 GLN B N 1
ATOM 1655 C CA . GLN B 1 48 ? -5.648 -5.504 -15.836 1 95.19 48 GLN B CA 1
ATOM 1656 C C . GLN B 1 48 ? -5.051 -5.258 -17.219 1 95.19 48 GLN B C 1
ATOM 1658 O O . GLN B 1 48 ? -3.898 -5.613 -17.469 1 95.19 48 GLN B O 1
ATOM 1663 N N . ALA B 1 49 ? -5.801 -4.633 -18.094 1 94.69 49 ALA B N 1
ATOM 1664 C CA . ALA B 1 49 ? -5.316 -4.324 -19.438 1 94.69 49 ALA B CA 1
ATOM 1665 C C . ALA B 1 49 ? -4.137 -3.359 -19.375 1 94.69 49 ALA B C 1
ATOM 1667 O O . ALA B 1 49 ? -3.209 -3.457 -20.188 1 94.69 49 ALA B O 1
ATOM 1668 N N . ALA B 1 50 ? -4.203 -2.449 -18.5 1 94 50 ALA B N 1
ATOM 1669 C CA . ALA B 1 50 ? -3.102 -1.506 -18.328 1 94 50 ALA B CA 1
ATOM 1670 C C . ALA B 1 50 ? -1.858 -2.205 -17.781 1 94 50 ALA B C 1
ATOM 1672 O O . ALA B 1 50 ? -0.736 -1.896 -18.188 1 94 50 ALA B O 1
ATOM 1673 N N . LEU B 1 51 ? -2.076 -3.148 -16.938 1 94.38 51 LEU B N 1
ATOM 1674 C CA . LEU B 1 51 ? -0.989 -3.881 -16.297 1 94.38 51 LEU B CA 1
ATOM 1675 C C . LEU B 1 51 ? -0.393 -4.914 -17.25 1 94.38 51 LEU B C 1
ATOM 1677 O O . LEU B 1 51 ? 0.812 -5.172 -17.203 1 94.38 51 LEU B O 1
ATOM 1681 N N . LEU B 1 52 ? -1.247 -5.457 -18.031 1 97.5 52 LEU B N 1
ATOM 1682 C CA . LEU B 1 52 ? -0.864 -6.512 -18.969 1 97.5 52 LEU B CA 1
ATOM 1683 C C . LEU B 1 52 ? -1.206 -6.117 -20.406 1 97.5 52 LEU B C 1
ATOM 1685 O O . LEU B 1 52 ? -2.037 -6.762 -21.047 1 97.5 52 LEU B O 1
ATOM 1689 N N . PRO B 1 53 ? -0.469 -5.184 -20.984 1 95.75 53 PRO B N 1
ATOM 1690 C CA . PRO B 1 53 ? -0.822 -4.664 -22.297 1 95.75 53 PRO B CA 1
ATOM 1691 C C . PRO B 1 53 ? -0.725 -5.723 -23.391 1 95.75 53 PRO B C 1
ATOM 1693 O O . PRO B 1 53 ? -1.376 -5.602 -24.438 1 95.75 53 PRO B O 1
ATOM 1696 N N . ARG B 1 54 ? 0.066 -6.777 -23.203 1 96.56 54 ARG B N 1
ATOM 1697 C CA . ARG B 1 54 ? 0.166 -7.867 -24.172 1 96.56 54 ARG B CA 1
ATOM 1698 C C . ARG B 1 54 ? -0.309 -9.18 -23.562 1 96.56 54 ARG B C 1
ATOM 1700 O O . ARG B 1 54 ? 0.2 -10.25 -23.906 1 96.56 54 ARG B O 1
ATOM 1707 N N . GLY B 1 55 ? -1.171 -9.016 -22.547 1 95.69 55 GLY B N 1
ATOM 1708 C CA . GLY B 1 55 ? -1.675 -10.219 -21.906 1 95.69 55 GLY B CA 1
ATOM 1709 C C . GLY B 1 55 ? -0.574 -11.125 -21.375 1 95.69 55 GLY B C 1
ATOM 1710 O O . GLY B 1 55 ? 0.334 -10.664 -20.688 1 95.69 55 GLY B O 1
ATOM 1711 N N . ARG B 1 56 ? -0.674 -12.367 -21.672 1 96.44 56 ARG B N 1
ATOM 1712 C CA . ARG B 1 56 ? 0.257 -13.383 -21.188 1 96.44 56 ARG B CA 1
ATOM 1713 C C . ARG B 1 56 ? 1.681 -13.078 -21.641 1 96.44 56 ARG B C 1
ATOM 1715 O O . ARG B 1 56 ? 2.645 -13.445 -20.969 1 96.44 56 ARG B O 1
ATOM 1722 N N . GLN B 1 57 ? 1.788 -12.375 -22.766 1 96.62 57 GLN B N 1
ATOM 1723 C CA . GLN B 1 57 ? 3.094 -12.133 -23.375 1 96.62 57 GLN B CA 1
ATOM 1724 C C . GLN B 1 57 ? 3.701 -10.828 -22.875 1 96.62 57 GLN B C 1
ATOM 1726 O O . GLN B 1 57 ? 4.742 -10.391 -23.359 1 96.62 57 GLN B O 1
ATOM 1731 N N . THR B 1 58 ? 3.037 -10.156 -21.969 1 97.25 58 THR B N 1
ATOM 1732 C CA . THR B 1 58 ? 3.602 -8.93 -21.406 1 97.25 58 THR B CA 1
ATOM 1733 C C . THR B 1 58 ? 4.992 -9.188 -20.828 1 97.25 58 THR B C 1
ATOM 1735 O O . THR B 1 58 ? 5.168 -10.07 -19.984 1 97.25 58 THR B O 1
ATOM 1738 N N . PRO B 1 59 ? 5.965 -8.477 -21.312 1 96.31 59 PRO B N 1
ATOM 1739 C CA . PRO B 1 59 ? 7.332 -8.719 -20.844 1 96.31 59 PRO B CA 1
ATOM 1740 C C . PRO B 1 59 ? 7.48 -8.555 -19.328 1 96.31 59 PRO B C 1
ATOM 1742 O O . PRO B 1 59 ? 6.867 -7.664 -18.734 1 96.31 59 PRO B O 1
ATOM 1745 N N . GLY B 1 60 ? 8.234 -9.469 -18.703 1 97 60 GLY B N 1
ATOM 1746 C CA . GLY B 1 60 ? 8.562 -9.367 -17.297 1 97 60 GLY B CA 1
ATOM 1747 C C . GLY B 1 60 ? 7.496 -9.961 -16.391 1 97 60 GLY B C 1
ATOM 1748 O O . GLY B 1 60 ? 7.594 -9.867 -15.164 1 97 60 GLY B O 1
ATOM 1749 N N . MET B 1 61 ? 6.504 -10.5 -17.047 1 98.38 61 MET B N 1
ATOM 1750 C CA . MET B 1 61 ? 5.434 -11.133 -16.297 1 98.38 61 MET B CA 1
ATOM 1751 C C . MET B 1 61 ? 5.508 -12.656 -16.406 1 98.38 61 MET B C 1
ATOM 1753 O O . MET B 1 61 ? 5.727 -13.188 -17.5 1 98.38 61 MET B O 1
ATOM 1757 N N . LEU B 1 62 ? 5.367 -13.32 -15.258 1 98.44 62 LEU B N 1
ATOM 1758 C CA . LEU B 1 62 ? 5.367 -14.781 -15.219 1 98.44 62 LEU B CA 1
ATOM 1759 C C . LEU B 1 62 ? 4.031 -15.305 -14.711 1 98.44 62 LEU B C 1
ATOM 1761 O O . LEU B 1 62 ? 3.553 -14.891 -13.656 1 98.44 62 LEU B O 1
ATOM 1765 N N . PHE B 1 63 ? 3.453 -16.141 -15.43 1 98.75 63 PHE B N 1
ATOM 1766 C CA . PHE B 1 63 ? 2.236 -16.859 -15.062 1 98.75 63 PHE B CA 1
ATOM 1767 C C . PHE B 1 63 ? 2.504 -18.359 -14.961 1 98.75 63 PHE B C 1
ATOM 1769 O O . PHE B 1 63 ? 2.748 -19.031 -15.969 1 98.75 63 PHE B O 1
ATOM 1776 N N . LEU B 1 64 ? 2.381 -18.891 -13.75 1 98.56 64 LEU B N 1
ATOM 1777 C CA . LEU B 1 64 ? 2.91 -20.219 -13.461 1 98.56 64 LEU B CA 1
ATOM 1778 C C . LEU B 1 64 ? 1.826 -21.125 -12.883 1 98.56 64 LEU B C 1
ATOM 1780 O O . LEU B 1 64 ? 1.015 -20.672 -12.07 1 98.56 64 LEU B O 1
ATOM 1784 N N . ASN B 1 65 ? 1.813 -22.312 -13.328 1 98.5 65 ASN B N 1
ATOM 1785 C CA . ASN B 1 65 ? 1.049 -23.391 -12.688 1 98.5 65 ASN B CA 1
ATOM 1786 C C . ASN B 1 65 ? 1.914 -24.188 -11.727 1 98.5 65 ASN B C 1
ATOM 1788 O O . ASN B 1 65 ? 3.061 -24.516 -12.039 1 98.5 65 ASN B O 1
ATOM 1792 N N . GLY B 1 66 ? 1.418 -24.375 -10.5 1 98 66 GLY B N 1
ATOM 1793 C CA . GLY B 1 66 ? 1.977 -25.406 -9.625 1 98 66 GLY B CA 1
ATOM 1794 C C . GLY B 1 66 ? 1.431 -26.781 -9.914 1 98 66 GLY B C 1
ATOM 1795 O O . GLY B 1 66 ? 0.218 -27 -9.867 1 98 66 GLY B O 1
ATOM 1796 N N . VAL B 1 67 ? 2.361 -27.703 -10.188 1 97 67 VAL B N 1
ATOM 1797 C CA . VAL B 1 67 ? 1.959 -29.047 -10.586 1 97 67 VAL B CA 1
ATOM 1798 C C . VAL B 1 67 ? 2.346 -30.047 -9.5 1 97 67 VAL B C 1
ATOM 1800 O O . VAL B 1 67 ? 3.516 -30.141 -9.117 1 97 67 VAL B O 1
ATOM 1803 N N . GLY B 1 68 ? 1.296 -30.766 -9.039 1 93.12 68 GLY B N 1
ATOM 1804 C CA . GLY B 1 68 ? 1.536 -31.781 -8.031 1 93.12 68 GLY B CA 1
ATOM 1805 C C . GLY B 1 68 ? 2.141 -33.062 -8.602 1 93.12 68 GLY B C 1
ATOM 1806 O O . GLY B 1 68 ? 2.463 -33.125 -9.789 1 93.12 68 GLY B O 1
ATOM 1807 N N . PRO B 1 69 ? 2.408 -34 -7.727 1 86.69 69 PRO B N 1
ATOM 1808 C CA . PRO B 1 69 ? 3.092 -35.25 -8.125 1 86.69 69 PRO B CA 1
ATOM 1809 C C . PRO B 1 69 ? 2.32 -36.031 -9.18 1 86.69 69 PRO B C 1
ATOM 1811 O O . PRO B 1 69 ? 2.924 -36.688 -10.031 1 86.69 69 PRO B O 1
ATOM 1814 N N . ASP B 1 70 ? 1.022 -35.938 -9.234 1 87.94 70 ASP B N 1
ATOM 1815 C CA . ASP B 1 70 ? 0.232 -36.688 -10.203 1 87.94 70 ASP B CA 1
ATOM 1816 C C . ASP B 1 70 ? 0.024 -35.906 -11.484 1 87.94 70 ASP B C 1
ATOM 1818 O O . ASP B 1 70 ? -0.795 -36.281 -12.328 1 87.94 70 ASP B O 1
ATOM 1822 N N . GLY B 1 71 ? 0.719 -34.781 -11.578 1 92.38 71 GLY B N 1
ATOM 1823 C CA . GLY B 1 71 ? 0.633 -33.969 -12.789 1 92.38 71 GLY B CA 1
ATOM 1824 C C . GLY B 1 71 ? -0.544 -33.031 -12.781 1 92.38 71 GLY B C 1
ATOM 1825 O O . GLY B 1 71 ? -0.771 -32.312 -13.758 1 92.38 71 GLY B O 1
ATOM 1826 N N . VAL B 1 72 ? -1.223 -33.062 -11.719 1 94.06 72 VAL B N 1
ATOM 1827 C CA . VAL B 1 72 ? -2.4 -32.219 -11.633 1 94.06 72 VAL B CA 1
ATOM 1828 C C . VAL B 1 72 ? -1.987 -30.812 -11.195 1 94.06 72 VAL B C 1
ATOM 1830 O O . VAL B 1 72 ? -1.131 -30.656 -10.32 1 94.06 72 VAL B O 1
ATOM 1833 N N . VAL B 1 73 ? -2.602 -29.844 -11.883 1 96.81 73 VAL B N 1
ATOM 1834 C CA . VAL B 1 73 ? -2.379 -28.469 -11.445 1 96.81 73 VAL B CA 1
ATOM 1835 C C . VAL B 1 73 ? -3.064 -28.219 -10.109 1 96.81 73 VAL B C 1
ATOM 1837 O O . VAL B 1 73 ? -4.273 -28.422 -9.977 1 96.81 73 VAL B O 1
ATOM 1840 N N . VAL B 1 74 ? -2.344 -27.828 -9.094 1 97.12 74 VAL B N 1
ATOM 1841 C CA . VAL B 1 74 ? -2.893 -27.719 -7.75 1 97.12 74 VAL B CA 1
ATOM 1842 C C . VAL B 1 74 ? -3 -26.25 -7.359 1 97.12 74 VAL B C 1
ATOM 1844 O O . VAL B 1 74 ? -3.619 -25.906 -6.348 1 97.12 74 VAL B O 1
ATOM 1847 N N . GLY B 1 75 ? -2.391 -25.344 -8.148 1 97.75 75 GLY B N 1
ATOM 1848 C CA . GLY B 1 75 ? -2.381 -23.922 -7.852 1 97.75 75 GLY B CA 1
ATOM 1849 C C . GLY B 1 75 ? -1.736 -23.094 -8.945 1 97.75 75 GLY B C 1
ATOM 1850 O O . GLY B 1 75 ? -1.334 -23.625 -9.977 1 97.75 75 GLY B O 1
ATOM 1851 N N . ALA B 1 76 ? -1.703 -21.781 -8.742 1 98.5 76 ALA B N 1
ATOM 1852 C CA . ALA B 1 76 ? -1.167 -20.859 -9.727 1 98.5 76 ALA B CA 1
ATOM 1853 C C . ALA B 1 76 ? -0.501 -19.656 -9.047 1 98.5 76 ALA B C 1
ATOM 1855 O O . ALA B 1 76 ? -0.732 -19.406 -7.867 1 98.5 76 ALA B O 1
ATOM 1856 N N . MET B 1 77 ? 0.317 -19.016 -9.82 1 98.44 77 MET B N 1
ATOM 1857 C CA . MET B 1 77 ? 1.088 -17.891 -9.312 1 98.44 77 MET B CA 1
ATOM 1858 C C . MET B 1 77 ? 1.364 -16.875 -10.414 1 98.44 77 MET B C 1
ATOM 1860 O O . MET B 1 77 ? 1.607 -17.25 -11.562 1 98.44 77 MET B O 1
ATOM 1864 N N . TRP B 1 78 ? 1.314 -15.633 -10.07 1 98.69 78 TRP B N 1
ATOM 1865 C CA . TRP B 1 78 ? 1.609 -14.523 -10.969 1 98.69 78 TRP B CA 1
ATOM 1866 C C . TRP B 1 78 ? 2.658 -13.594 -10.367 1 98.69 78 TRP B C 1
ATOM 1868 O O . TRP B 1 78 ? 2.43 -12.984 -9.32 1 98.69 78 TRP B O 1
ATOM 1878 N N . ILE B 1 79 ? 3.854 -13.492 -11.047 1 98.69 79 ILE B N 1
ATOM 1879 C CA . ILE B 1 79 ? 4.969 -12.68 -10.562 1 98.69 79 ILE B CA 1
ATOM 1880 C C . ILE B 1 79 ? 5.355 -11.656 -11.633 1 98.69 79 ILE B C 1
ATOM 1882 O O . ILE B 1 79 ? 5.445 -11.992 -12.812 1 98.69 79 ILE B O 1
ATOM 1886 N N . GLY B 1 80 ? 5.492 -10.453 -11.258 1 98.44 80 GLY B N 1
ATOM 1887 C CA . GLY B 1 80 ? 6.176 -9.461 -12.07 1 98.44 80 GLY B CA 1
ATOM 1888 C C . GLY B 1 80 ? 7.645 -9.312 -11.727 1 98.44 80 GLY B C 1
ATOM 1889 O O . GLY B 1 80 ? 7.992 -9.078 -10.562 1 98.44 80 GLY B O 1
ATOM 1890 N N . LEU B 1 81 ? 8.469 -9.367 -12.703 1 97.94 81 LEU B N 1
ATOM 1891 C CA . LEU B 1 81 ? 9.906 -9.312 -12.477 1 97.94 81 LEU B CA 1
ATOM 1892 C C . LEU B 1 81 ? 10.375 -7.875 -12.281 1 97.94 81 LEU B C 1
ATOM 1894 O O . LEU B 1 81 ? 11.531 -7.637 -11.93 1 97.94 81 LEU B O 1
ATOM 1898 N N . GLU B 1 82 ? 9.469 -6.941 -12.492 1 94.5 82 GLU B N 1
ATOM 1899 C CA . GLU B 1 82 ? 9.695 -5.539 -12.156 1 94.5 82 GLU B CA 1
ATOM 1900 C C . GLU B 1 82 ? 8.711 -5.055 -11.102 1 94.5 82 GLU B C 1
ATOM 1902 O O . GLU B 1 82 ? 7.5 -5.23 -11.25 1 94.5 82 GLU B O 1
ATOM 1907 N N . HIS B 1 83 ? 9.266 -4.523 -10.117 1 92.38 83 HIS B N 1
ATOM 1908 C CA . HIS B 1 83 ? 8.414 -3.988 -9.062 1 92.38 83 HIS B CA 1
ATOM 1909 C C . HIS B 1 83 ? 7.555 -2.838 -9.578 1 92.38 83 HIS B C 1
ATOM 1911 O O . HIS B 1 83 ? 8.047 -1.964 -10.297 1 92.38 83 HIS B O 1
ATOM 1917 N N . PRO B 1 84 ? 6.336 -2.785 -9.203 1 87.94 84 PRO B N 1
ATOM 1918 C CA . PRO B 1 84 ? 5.449 -1.753 -9.742 1 87.94 84 PRO B CA 1
ATOM 1919 C C . PRO B 1 84 ? 5.879 -0.342 -9.352 1 87.94 84 PRO B C 1
ATOM 1921 O O . PRO B 1 84 ? 5.543 0.625 -10.039 1 87.94 84 PRO B O 1
ATOM 1924 N N . ARG B 1 85 ? 6.645 -0.167 -8.297 1 81.56 85 ARG B N 1
ATOM 1925 C CA . ARG B 1 85 ? 7.121 1.144 -7.863 1 81.56 85 ARG B CA 1
ATOM 1926 C C . ARG B 1 85 ? 8.555 1.387 -8.336 1 81.56 85 ARG B C 1
ATOM 1928 O O . ARG B 1 85 ? 9.195 2.346 -7.902 1 81.56 85 ARG B O 1
ATOM 1935 N N . GLY B 1 86 ? 9.109 0.422 -9.023 1 81.06 86 GLY B N 1
ATOM 1936 C CA . GLY B 1 86 ? 10.406 0.61 -9.648 1 81.06 86 GLY B CA 1
ATOM 1937 C C . GLY B 1 86 ? 11.57 0.29 -8.727 1 81.06 86 GLY B C 1
ATOM 1938 O O . GLY B 1 86 ? 12.68 0.775 -8.93 1 81.06 86 GLY B O 1
ATOM 1939 N N . PHE B 1 87 ? 11.375 -0.431 -7.688 1 82.62 87 PHE B N 1
ATOM 1940 C CA . PHE B 1 87 ? 12.469 -0.834 -6.809 1 82.62 87 PHE B CA 1
ATOM 1941 C C . PHE B 1 87 ? 13.406 -1.799 -7.523 1 82.62 87 PHE B C 1
ATOM 1943 O O . PHE B 1 87 ? 12.992 -2.875 -7.957 1 82.62 87 PHE B O 1
ATOM 1950 N N . PRO B 1 88 ? 14.602 -1.363 -7.605 1 85.19 88 PRO B N 1
ATOM 1951 C CA . PRO B 1 88 ? 15.531 -2.197 -8.367 1 85.19 88 PRO B CA 1
ATOM 1952 C C . PRO B 1 88 ? 15.75 -3.566 -7.73 1 85.19 88 PRO B C 1
ATOM 1954 O O . PRO B 1 88 ? 15.836 -3.674 -6.504 1 85.19 88 PRO B O 1
ATOM 1957 N N . GLY B 1 89 ? 15.797 -4.605 -8.547 1 92.75 89 GLY B N 1
ATOM 1958 C CA . GLY B 1 89 ? 16.156 -5.945 -8.109 1 92.75 89 GLY B CA 1
ATOM 1959 C C . GLY B 1 89 ? 15.062 -6.621 -7.305 1 92.75 89 GLY B C 1
ATOM 1960 O O . GLY B 1 89 ? 15.297 -7.641 -6.652 1 92.75 89 GLY B O 1
ATOM 1961 N N . CYS B 1 90 ? 13.898 -6.035 -7.32 1 95.38 90 CYS B N 1
ATOM 1962 C CA . CYS B 1 90 ? 12.805 -6.57 -6.512 1 95.38 90 CYS B CA 1
ATOM 1963 C C . CYS B 1 90 ? 11.625 -6.973 -7.387 1 95.38 90 CYS B C 1
ATOM 1965 O O . CYS B 1 90 ? 11.07 -6.141 -8.102 1 95.38 90 CYS B O 1
ATOM 1967 N N . ALA B 1 91 ? 11.266 -8.219 -7.363 1 98.25 91 ALA B N 1
ATOM 1968 C CA . ALA B 1 91 ? 10.062 -8.711 -8.039 1 98.25 91 ALA B CA 1
ATOM 1969 C C . ALA B 1 91 ? 8.82 -8.477 -7.191 1 98.25 91 ALA B C 1
ATOM 1971 O O . ALA B 1 91 ? 8.922 -8.078 -6.027 1 98.25 91 ALA B O 1
ATOM 1972 N N . PHE B 1 92 ? 7.723 -8.664 -7.82 1 98.5 92 PHE B N 1
ATOM 1973 C CA . PHE B 1 92 ? 6.461 -8.461 -7.121 1 98.5 92 PHE B CA 1
ATOM 1974 C C . PHE B 1 92 ? 5.52 -9.633 -7.348 1 98.5 92 PHE B C 1
ATOM 1976 O O . PHE B 1 92 ? 5.281 -10.031 -8.492 1 98.5 92 PHE B O 1
ATOM 1983 N N . LEU B 1 93 ? 5.027 -10.234 -6.242 1 98.69 93 LEU B N 1
ATOM 1984 C CA . LEU B 1 93 ? 4.039 -11.312 -6.293 1 98.69 93 LEU B CA 1
ATOM 1985 C C . LEU B 1 93 ? 2.623 -10.742 -6.32 1 98.69 93 LEU B C 1
ATOM 1987 O O . LEU B 1 93 ? 2.139 -10.219 -5.312 1 98.69 93 LEU B O 1
ATOM 1991 N N . TYR B 1 94 ? 1.927 -10.922 -7.441 1 97.31 94 TYR B N 1
ATOM 1992 C CA . TYR B 1 94 ? 0.586 -10.375 -7.613 1 97.31 94 TYR B CA 1
ATOM 1993 C C . TYR B 1 94 ? -0.47 -11.344 -7.098 1 97.31 94 TYR B C 1
ATOM 1995 O O . TYR B 1 94 ? -1.499 -10.922 -6.562 1 97.31 94 TYR B O 1
ATOM 2003 N N . GLU B 1 95 ? -0.233 -12.641 -7.379 1 96.69 95 GLU B N 1
ATOM 2004 C CA . GLU B 1 95 ? -1.221 -13.656 -7.031 1 96.69 95 GLU B CA 1
ATOM 2005 C C . GLU B 1 95 ? -0.55 -14.984 -6.695 1 96.69 95 GLU B C 1
ATOM 2007 O O . GLU B 1 95 ? 0.416 -15.383 -7.348 1 96.69 95 GLU B O 1
ATOM 2012 N N . ILE B 1 96 ? -1.001 -15.602 -5.754 1 97.75 96 ILE B N 1
ATOM 2013 C CA . ILE B 1 96 ? -0.706 -16.984 -5.434 1 97.75 96 ILE B CA 1
ATOM 2014 C C . ILE B 1 96 ? -1.951 -17.672 -4.863 1 97.75 96 ILE B C 1
ATOM 2016 O O . ILE B 1 96 ? -2.609 -17.109 -3.977 1 97.75 96 ILE B O 1
ATOM 2020 N N . ALA B 1 97 ? -2.307 -18.75 -5.434 1 96.5 97 ALA B N 1
ATOM 2021 C CA . ALA B 1 97 ? -3.504 -19.438 -4.961 1 96.5 97 ALA B CA 1
ATOM 2022 C C . ALA B 1 97 ? -3.375 -20.953 -5.145 1 96.5 97 ALA B C 1
ATOM 2024 O O . ALA B 1 97 ? -2.836 -21.406 -6.148 1 96.5 97 ALA B O 1
ATOM 2025 N N . ILE B 1 98 ? -3.826 -21.656 -4.16 1 96.69 98 ILE B N 1
ATOM 2026 C CA . ILE B 1 98 ? -3.963 -23.094 -4.223 1 96.69 98 ILE B CA 1
ATOM 2027 C C . ILE B 1 98 ? -5.438 -23.469 -4.355 1 96.69 98 ILE B C 1
ATOM 2029 O O . ILE B 1 98 ? -6.293 -22.906 -3.676 1 96.69 98 ILE B O 1
ATOM 2033 N N . ASP B 1 99 ? -5.676 -24.406 -5.262 1 95.56 99 ASP B N 1
ATOM 2034 C CA . ASP B 1 99 ? -7.047 -24.875 -5.414 1 95.56 99 ASP B CA 1
ATOM 2035 C C . ASP B 1 99 ? -7.59 -25.422 -4.094 1 95.56 99 ASP B C 1
ATOM 2037 O O . ASP B 1 99 ? -6.871 -26.094 -3.348 1 95.56 99 ASP B O 1
ATOM 2041 N N . GLU B 1 100 ? -8.836 -25.172 -3.92 1 94.81 100 GLU B N 1
ATOM 2042 C CA . GLU B 1 100 ? -9.484 -25.516 -2.654 1 94.81 100 GLU B CA 1
ATOM 2043 C C . GLU B 1 100 ? -9.258 -26.969 -2.287 1 94.81 100 GLU B C 1
ATOM 2045 O O . GLU B 1 100 ? -8.969 -27.297 -1.131 1 94.81 100 GLU B O 1
ATOM 2050 N N . ALA B 1 101 ? -9.32 -27.859 -3.217 1 93.94 101 ALA B N 1
ATOM 2051 C CA . ALA B 1 101 ? -9.211 -29.297 -2.994 1 93.94 101 ALA B CA 1
ATOM 2052 C C . ALA B 1 101 ? -7.828 -29.672 -2.477 1 93.94 101 ALA B C 1
ATOM 2054 O O . ALA B 1 101 ? -7.633 -30.766 -1.937 1 93.94 101 ALA B O 1
ATOM 2055 N N . PHE B 1 102 ? -6.887 -28.781 -2.613 1 94.19 102 PHE B N 1
ATOM 2056 C CA . PHE B 1 102 ? -5.504 -29.109 -2.287 1 94.19 102 PHE B CA 1
ATOM 2057 C C . PHE B 1 102 ? -4.98 -28.219 -1.165 1 94.19 102 PHE B C 1
ATOM 2059 O O . PHE B 1 102 ? -3.787 -28.234 -0.862 1 94.19 102 PHE B O 1
ATOM 2066 N N . GLN B 1 103 ? -5.809 -27.406 -0.575 1 92.69 103 GLN B N 1
ATOM 2067 C CA . GLN B 1 103 ? -5.391 -26.5 0.498 1 92.69 103 GLN B CA 1
ATOM 2068 C C . GLN B 1 103 ? -5.117 -27.281 1.785 1 92.69 103 GLN B C 1
ATOM 2070 O O . GLN B 1 103 ? -5.633 -28.375 1.974 1 92.69 103 GLN B O 1
ATOM 2075 N N . GLY B 1 104 ? -4.23 -26.734 2.568 1 90.38 104 GLY B N 1
ATOM 2076 C CA . GLY B 1 104 ? -3.934 -27.359 3.852 1 90.38 104 GLY B CA 1
ATOM 2077 C C . GLY B 1 104 ? -2.932 -28.484 3.752 1 90.38 104 GLY B C 1
ATOM 2078 O O . GLY B 1 104 ? -2.734 -29.234 4.711 1 90.38 104 GLY B O 1
ATOM 2079 N N . ALA B 1 105 ? -2.279 -28.641 2.6 1 90.25 105 ALA B N 1
ATOM 2080 C CA . ALA B 1 105 ? -1.354 -29.75 2.375 1 90.25 105 ALA B CA 1
ATOM 2081 C C . ALA B 1 105 ? 0.074 -29.234 2.191 1 90.25 105 ALA B C 1
ATOM 2083 O O . ALA B 1 105 ? 0.955 -29.984 1.758 1 90.25 105 ALA B O 1
ATOM 2084 N N . GLY B 1 106 ? 0.294 -27.984 2.451 1 93.94 106 GLY B N 1
ATOM 2085 C CA . GLY B 1 106 ? 1.638 -27.438 2.365 1 93.94 106 GLY B CA 1
ATOM 2086 C C . GLY B 1 106 ? 1.99 -26.938 0.977 1 93.94 106 GLY B C 1
ATOM 2087 O O . GLY B 1 106 ? 3.096 -26.438 0.753 1 93.94 106 GLY B O 1
ATOM 2088 N N . TYR B 1 107 ? 1.063 -26.938 0.059 1 95.25 107 TYR B N 1
ATOM 2089 C CA . TYR B 1 107 ? 1.333 -26.562 -1.324 1 95.25 107 TYR B CA 1
ATOM 2090 C C . TYR B 1 107 ? 1.566 -25.062 -1.444 1 95.25 107 TYR B C 1
ATOM 2092 O O . TYR B 1 107 ? 2.295 -24.609 -2.33 1 95.25 107 TYR B O 1
ATOM 2100 N N . GLY B 1 108 ? 0.978 -24.266 -0.58 1 96.44 108 GLY B N 1
ATOM 2101 C CA . GLY B 1 108 ? 1.214 -22.828 -0.598 1 96.44 108 GLY B CA 1
ATOM 2102 C C . GLY B 1 108 ? 2.67 -22.469 -0.387 1 96.44 108 GLY B C 1
ATOM 2103 O O . GLY B 1 108 ? 3.238 -21.688 -1.161 1 96.44 108 GLY B O 1
ATOM 2104 N N . ARG B 1 109 ? 3.199 -23.062 0.585 1 96.44 109 ARG B N 1
ATOM 2105 C CA . ARG B 1 109 ? 4.605 -22.828 0.889 1 96.44 109 ARG B CA 1
ATOM 2106 C C . ARG B 1 109 ? 5.5 -23.344 -0.233 1 96.44 109 ARG B C 1
ATOM 2108 O O . ARG B 1 109 ? 6.465 -22.688 -0.622 1 96.44 109 ARG B O 1
ATOM 2115 N N . ALA B 1 110 ? 5.176 -24.5 -0.688 1 96.38 110 ALA B N 1
ATOM 2116 C CA . ALA B 1 110 ? 5.957 -25.094 -1.766 1 96.38 110 ALA B CA 1
ATOM 2117 C C . ALA B 1 110 ? 5.93 -24.219 -3.014 1 96.38 110 ALA B C 1
ATOM 2119 O O . ALA B 1 110 ? 6.965 -24 -3.654 1 96.38 110 ALA B O 1
ATOM 2120 N N . LEU B 1 111 ? 4.785 -23.734 -3.377 1 97.62 111 LEU B N 1
ATOM 2121 C CA . LEU B 1 111 ? 4.633 -22.891 -4.555 1 97.62 111 LEU B CA 1
ATOM 2122 C C . LEU B 1 111 ? 5.371 -21.562 -4.371 1 97.62 111 LEU B C 1
ATOM 2124 O O . LEU B 1 111 ? 6.035 -21.094 -5.293 1 97.62 111 LEU B O 1
ATOM 2128 N N . LEU B 1 112 ? 5.258 -20.969 -3.199 1 97.94 112 LEU B N 1
ATOM 2129 C CA . LEU B 1 112 ? 5.977 -19.75 -2.887 1 97.94 112 LEU B CA 1
ATOM 2130 C C . LEU B 1 112 ? 7.48 -19.938 -3.029 1 97.94 112 LEU B C 1
ATOM 2132 O O . LEU B 1 112 ? 8.164 -19.125 -3.65 1 97.94 112 LEU B O 1
ATOM 2136 N N . THR B 1 113 ? 7.949 -21.047 -2.512 1 96.94 113 THR B N 1
ATOM 2137 C CA . THR B 1 113 ? 9.375 -21.344 -2.58 1 96.94 113 THR B CA 1
ATOM 2138 C C . THR B 1 113 ? 9.828 -21.5 -4.031 1 96.94 113 THR B C 1
ATOM 2140 O O . THR B 1 113 ? 10.875 -20.969 -4.414 1 96.94 113 THR B O 1
ATOM 2143 N N . ALA B 1 114 ? 9.039 -22.203 -4.754 1 96.69 114 ALA B N 1
ATOM 2144 C CA . ALA B 1 114 ? 9.352 -22.359 -6.172 1 96.69 114 ALA B CA 1
ATOM 2145 C C . ALA B 1 114 ? 9.391 -21 -6.879 1 96.69 114 ALA B C 1
ATOM 2147 O O . ALA B 1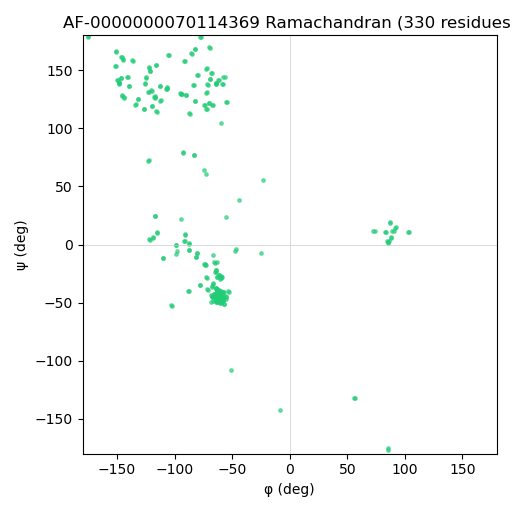 114 ? 10.266 -20.766 -7.719 1 96.69 114 ALA B O 1
ATOM 2148 N N . GLY B 1 115 ? 8.422 -20.125 -6.562 1 97.31 115 GLY B N 1
ATOM 2149 C CA . GLY B 1 115 ? 8.414 -18.781 -7.121 1 97.31 115 GLY B CA 1
ATOM 2150 C C . GLY B 1 115 ? 9.641 -17.969 -6.746 1 97.31 115 GLY B C 1
ATOM 2151 O O . GLY B 1 115 ? 10.195 -17.25 -7.582 1 97.31 115 GLY B O 1
ATOM 2152 N N . GLU B 1 116 ? 10.078 -18.078 -5.512 1 97.81 116 GLU B N 1
ATOM 2153 C CA . GLU B 1 116 ? 11.289 -17.391 -5.059 1 97.81 116 GLU B CA 1
ATOM 2154 C C . GLU B 1 116 ? 12.508 -17.844 -5.859 1 97.81 116 GLU B C 1
ATOM 2156 O O . GLU B 1 116 ? 13.352 -17.031 -6.227 1 97.81 116 GLU B O 1
ATOM 2161 N N . GLU B 1 117 ? 12.586 -19.125 -6.09 1 96.75 117 GLU B N 1
ATOM 2162 C CA . GLU B 1 117 ? 13.703 -19.672 -6.859 1 96.75 117 GLU B CA 1
ATOM 2163 C C . GLU B 1 117 ? 13.719 -19.109 -8.281 1 96.75 117 GLU B C 1
ATOM 2165 O O . GLU B 1 117 ? 14.781 -18.75 -8.805 1 96.75 117 GLU B O 1
ATOM 2170 N N . ILE B 1 118 ? 12.586 -19.016 -8.859 1 97.25 118 ILE B N 1
ATOM 2171 C CA . ILE B 1 118 ? 12.484 -18.469 -10.211 1 97.25 118 ILE B CA 1
ATOM 2172 C C . ILE B 1 118 ? 12.938 -17.016 -10.211 1 97.25 118 ILE B C 1
ATOM 2174 O O . ILE B 1 118 ? 13.656 -16.578 -11.117 1 97.25 118 ILE B O 1
ATOM 2178 N N . VAL B 1 119 ? 12.531 -16.266 -9.258 1 97.62 119 VAL B N 1
ATOM 2179 C CA . VAL B 1 119 ? 12.93 -14.867 -9.133 1 97.62 119 VAL B CA 1
ATOM 2180 C C . VAL B 1 119 ? 14.453 -14.773 -9.023 1 97.62 119 VAL B C 1
ATOM 2182 O O . VAL B 1 119 ? 15.078 -13.953 -9.695 1 97.62 119 VAL B O 1
ATOM 2185 N N . ARG B 1 120 ? 15.047 -15.695 -8.25 1 97.19 120 ARG B N 1
ATOM 2186 C CA . ARG B 1 120 ? 16.5 -15.742 -8.117 1 97.19 120 ARG B CA 1
ATOM 2187 C C . ARG B 1 120 ? 17.156 -16.047 -9.461 1 97.19 120 ARG B C 1
ATOM 2189 O O . ARG B 1 120 ? 18.188 -15.445 -9.797 1 97.19 120 ARG B O 1
ATOM 2196 N N . GLU B 1 121 ? 16.594 -16.922 -10.125 1 96.62 121 GLU B N 1
ATOM 2197 C CA . GLU B 1 121 ? 17.141 -17.344 -11.414 1 96.62 121 GLU B CA 1
ATOM 2198 C C . GLU B 1 121 ? 17.172 -16.188 -12.398 1 96.62 121 GLU B C 1
ATOM 2200 O O . GLU B 1 121 ? 17.969 -16.172 -13.344 1 96.62 121 GLU B O 1
ATOM 2205 N N . HIS B 1 122 ? 16.312 -15.25 -12.219 1 96.81 122 HIS B N 1
ATOM 2206 C CA . HIS B 1 122 ? 16.266 -14.078 -13.086 1 96.81 122 HIS B CA 1
ATOM 2207 C C . HIS B 1 122 ? 17.203 -12.992 -12.57 1 96.81 122 HIS B C 1
ATOM 2209 O O . HIS B 1 122 ? 17.203 -11.867 -13.078 1 96.81 122 HIS B O 1
ATOM 2215 N N . GLY B 1 123 ? 17.891 -13.273 -11.453 1 96.31 123 GLY B N 1
ATOM 2216 C CA . GLY B 1 123 ? 18.938 -12.391 -10.953 1 96.31 123 GLY B CA 1
ATOM 2217 C C . GLY B 1 123 ? 18.406 -11.344 -9.984 1 96.31 123 GLY B C 1
ATOM 2218 O O . GLY B 1 123 ? 19.109 -10.383 -9.664 1 96.31 123 GLY B O 1
ATOM 2219 N N . LEU B 1 124 ? 17.219 -11.508 -9.57 1 96.81 124 LEU B N 1
ATOM 2220 C CA . LEU B 1 124 ? 16.625 -10.539 -8.648 1 96.81 124 LEU B CA 1
ATOM 2221 C C . LEU B 1 124 ? 16.875 -10.945 -7.199 1 96.81 124 LEU B C 1
ATOM 2223 O O . LEU B 1 124 ? 17.062 -12.133 -6.906 1 96.81 124 LEU B O 1
ATOM 2227 N N . THR B 1 125 ? 16.797 -9.961 -6.293 1 96.19 125 THR B N 1
ATOM 2228 C CA . THR B 1 125 ? 17.281 -10.195 -4.93 1 96.19 125 THR B CA 1
ATOM 2229 C C . THR B 1 125 ? 16.156 -9.953 -3.92 1 96.19 125 THR B C 1
ATOM 2231 O O . THR B 1 125 ? 16.391 -10.008 -2.711 1 96.19 125 THR B O 1
ATOM 2234 N N . GLY B 1 126 ? 14.977 -9.68 -4.395 1 97.5 126 GLY B N 1
ATOM 2235 C CA . GLY B 1 126 ? 13.859 -9.461 -3.494 1 97.5 126 GLY B CA 1
ATOM 2236 C C . GLY B 1 126 ? 12.516 -9.82 -4.105 1 97.5 126 GLY B C 1
ATOM 2237 O O . GLY B 1 126 ? 12.367 -9.828 -5.332 1 97.5 126 GLY B O 1
ATOM 2238 N N . LEU B 1 127 ? 11.602 -10.148 -3.318 1 98.44 127 LEU B N 1
ATOM 2239 C CA . LEU B 1 127 ? 10.211 -10.406 -3.68 1 98.44 127 LEU B CA 1
ATOM 2240 C C . LEU B 1 127 ? 9.266 -9.719 -2.705 1 98.44 127 LEU B C 1
ATOM 2242 O O . LEU B 1 127 ? 9.375 -9.898 -1.49 1 98.44 127 LEU B O 1
ATOM 2246 N N . GLU B 1 128 ? 8.469 -8.867 -3.219 1 98.25 128 GLU B N 1
ATOM 2247 C CA . GLU B 1 128 ? 7.504 -8.125 -2.416 1 98.25 128 GLU B CA 1
ATOM 2248 C C . GLU B 1 128 ? 6.07 -8.469 -2.803 1 98.25 128 GLU B C 1
ATOM 2250 O O . GLU B 1 128 ? 5.82 -8.938 -3.914 1 98.25 128 GLU B O 1
ATOM 2255 N N . LEU B 1 129 ? 5.18 -8.305 -1.906 1 98.19 129 LEU B N 1
ATOM 2256 C CA . LEU B 1 129 ? 3.766 -8.578 -2.129 1 98.19 129 LEU B CA 1
ATOM 2257 C C . LEU B 1 129 ? 2.895 -7.684 -1.256 1 98.19 129 LEU B C 1
ATOM 2259 O O . LEU B 1 129 ? 3.4 -6.992 -0.369 1 98.19 129 LEU B O 1
ATOM 2263 N N . ASN B 1 130 ? 1.679 -7.68 -1.601 1 96.88 130 ASN B N 1
ATOM 2264 C CA . ASN B 1 130 ? 0.643 -7.039 -0.799 1 96.88 130 ASN B CA 1
ATOM 2265 C C . ASN B 1 130 ? -0.324 -8.062 -0.209 1 96.88 130 ASN B C 1
ATOM 2267 O O . ASN B 1 130 ? -0.734 -9 -0.895 1 96.88 130 ASN B O 1
ATOM 2271 N N . VAL B 1 131 ? -0.684 -7.922 1.031 1 96.5 131 VAL B N 1
ATOM 2272 C CA . VAL B 1 131 ? -1.584 -8.875 1.669 1 96.5 131 VAL B CA 1
ATOM 2273 C C . VAL B 1 131 ? -2.584 -8.133 2.553 1 96.5 131 VAL B C 1
ATOM 2275 O O . VAL B 1 131 ? -2.219 -7.184 3.252 1 96.5 131 VAL B O 1
ATOM 2278 N N . PHE B 1 132 ? -3.822 -8.555 2.457 1 93.12 132 PHE B N 1
ATOM 2279 C CA . PHE B 1 132 ? -4.852 -8.016 3.338 1 93.12 132 PHE B CA 1
ATOM 2280 C C . PHE B 1 132 ? -4.668 -8.531 4.762 1 93.12 132 PHE B C 1
ATOM 2282 O O . PHE B 1 132 ? -4.426 -9.727 4.969 1 93.12 132 PHE B O 1
ATOM 2289 N N . ALA B 1 133 ? -4.836 -7.645 5.707 1 93.38 133 ALA B N 1
ATOM 2290 C CA . ALA B 1 133 ? -4.613 -8 7.105 1 93.38 133 ALA B CA 1
ATOM 2291 C C . ALA B 1 133 ? -5.602 -9.07 7.562 1 93.38 133 ALA B C 1
ATOM 2293 O O . ALA B 1 133 ? -5.301 -9.852 8.469 1 93.38 133 ALA B O 1
ATOM 2294 N N . ALA B 1 134 ? -6.75 -9.156 7.004 1 92.75 134 ALA B N 1
ATOM 2295 C CA . ALA B 1 134 ? -7.773 -10.125 7.383 1 92.75 134 ALA B CA 1
ATOM 2296 C C . ALA B 1 134 ? -7.41 -11.523 6.895 1 92.75 134 ALA B C 1
ATOM 2298 O O . ALA B 1 134 ? -8 -12.516 7.332 1 92.75 134 ALA B O 1
ATOM 2299 N N . ASN B 1 135 ? -6.5 -11.562 5.969 1 93.56 135 ASN B N 1
ATOM 2300 C CA . ASN B 1 135 ? -6.07 -12.852 5.43 1 93.56 135 ASN B CA 1
ATOM 2301 C C . ASN B 1 135 ? -5.016 -13.508 6.312 1 93.56 135 ASN B C 1
ATOM 2303 O O . ASN B 1 135 ? -3.854 -13.625 5.918 1 93.56 135 ASN B O 1
ATOM 2307 N N . THR B 1 136 ? -5.391 -14.078 7.406 1 94.56 136 THR B N 1
ATOM 2308 C CA . THR B 1 136 ? -4.492 -14.586 8.438 1 94.56 136 THR B CA 1
ATOM 2309 C C . THR B 1 136 ? -3.68 -15.766 7.914 1 94.56 136 THR B C 1
ATOM 2311 O O . THR B 1 136 ? -2.523 -15.953 8.297 1 94.56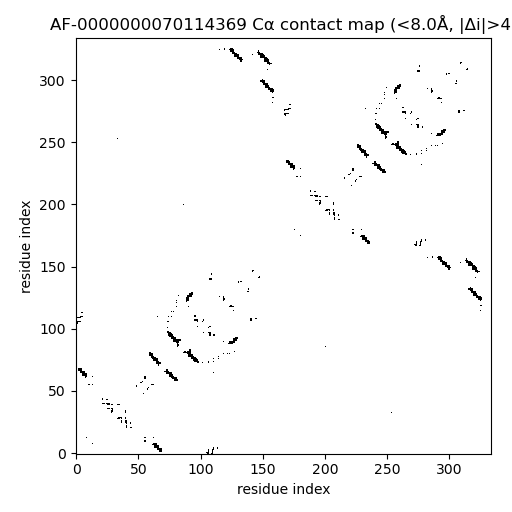 136 THR B O 1
ATOM 2314 N N . ARG B 1 137 ? -4.273 -16.547 7.055 1 93.5 137 ARG B N 1
ATOM 2315 C CA . ARG B 1 137 ? -3.574 -17.688 6.477 1 93.5 137 ARG B CA 1
ATOM 2316 C C . ARG B 1 137 ? -2.383 -17.234 5.641 1 93.5 137 ARG B C 1
ATOM 2318 O O . ARG B 1 137 ? -1.276 -17.766 5.789 1 93.5 137 ARG B O 1
ATOM 2325 N N . ALA B 1 138 ? -2.629 -16.266 4.789 1 95.25 138 ALA B N 1
ATOM 2326 C CA . ALA B 1 138 ? -1.553 -15.734 3.953 1 95.25 138 ALA B CA 1
ATOM 2327 C C . ALA B 1 138 ? -0.486 -15.047 4.801 1 95.25 138 ALA B C 1
ATOM 2329 O O . ALA B 1 138 ? 0.711 -15.211 4.555 1 95.25 138 ALA B O 1
ATOM 2330 N N . LEU B 1 139 ? -0.895 -14.297 5.766 1 96.38 139 LEU B N 1
ATOM 2331 C CA . LEU B 1 139 ? 0.041 -13.617 6.656 1 96.38 139 LEU B CA 1
ATOM 2332 C C . LEU B 1 139 ? 0.966 -14.617 7.344 1 96.38 139 LEU B C 1
ATOM 2334 O O . LEU B 1 139 ? 2.176 -14.391 7.426 1 96.38 139 LEU B O 1
ATOM 2338 N N . ASN B 1 140 ? 0.355 -15.648 7.871 1 95.81 140 ASN B N 1
ATOM 2339 C CA . ASN B 1 140 ? 1.148 -16.688 8.516 1 95.81 140 ASN B CA 1
ATOM 2340 C C . ASN B 1 140 ? 2.148 -17.312 7.543 1 95.81 140 ASN B C 1
ATOM 2342 O O . ASN B 1 140 ? 3.307 -17.531 7.898 1 95.81 140 ASN B O 1
ATOM 2346 N N . LEU B 1 141 ? 1.712 -17.594 6.336 1 96.19 141 LEU B N 1
ATOM 2347 C CA . LEU B 1 141 ? 2.582 -18.156 5.309 1 96.19 141 LEU B CA 1
ATOM 2348 C C . LEU B 1 141 ? 3.787 -17.25 5.066 1 96.19 141 LEU B C 1
ATOM 2350 O O . LEU B 1 141 ? 4.93 -17.719 5.113 1 96.19 141 LEU B O 1
ATOM 2354 N N . TYR B 1 142 ? 3.555 -15.961 4.832 1 97.81 142 TYR B N 1
ATOM 2355 C CA . TYR B 1 142 ? 4.621 -15.039 4.457 1 97.81 142 TYR B CA 1
ATOM 2356 C C . TYR B 1 142 ? 5.543 -14.758 5.641 1 97.81 142 TYR B C 1
ATOM 2358 O O . TYR B 1 142 ? 6.762 -14.68 5.477 1 97.81 142 TYR B O 1
ATOM 2366 N N . THR B 1 143 ? 4.902 -14.641 6.828 1 97.12 143 THR B N 1
ATOM 2367 C CA . THR B 1 143 ? 5.699 -14.406 8.031 1 97.12 143 THR B CA 1
ATOM 2368 C C . THR B 1 143 ? 6.656 -15.57 8.273 1 97.12 143 THR B C 1
ATOM 2370 O O . THR B 1 143 ? 7.855 -15.359 8.477 1 97.12 143 THR B O 1
ATOM 2373 N N . THR B 1 144 ? 6.156 -16.797 8.234 1 96.75 144 THR B N 1
ATOM 2374 C CA . THR B 1 144 ? 6.977 -17.969 8.516 1 96.75 144 THR B CA 1
ATOM 2375 C C . THR B 1 144 ? 7.938 -18.234 7.363 1 96.75 144 THR B C 1
ATOM 2377 O O . THR B 1 144 ? 8.906 -18.984 7.523 1 96.75 144 THR B O 1
ATOM 2380 N N . ALA B 1 145 ? 7.699 -17.672 6.188 1 96.75 145 ALA B N 1
ATOM 2381 C CA . ALA B 1 145 ? 8.57 -17.844 5.031 1 96.75 145 ALA B CA 1
ATOM 2382 C C . ALA B 1 145 ? 9.688 -16.812 5.027 1 96.75 145 ALA B C 1
ATOM 2384 O O . ALA B 1 145 ? 10.547 -16.812 4.137 1 96.75 145 ALA B O 1
ATOM 2385 N N . GLY B 1 146 ? 9.648 -15.883 5.969 1 97.38 146 GLY B N 1
ATOM 2386 C CA . GLY B 1 146 ? 10.766 -14.953 6.109 1 97.38 146 GLY B CA 1
ATOM 2387 C C . GLY B 1 146 ? 10.469 -13.578 5.555 1 97.38 146 GLY B C 1
ATOM 2388 O O . GLY B 1 146 ? 11.367 -12.742 5.43 1 97.38 146 GLY B O 1
ATOM 2389 N N . TYR B 1 147 ? 9.227 -13.305 5.227 1 98.06 147 TYR B N 1
ATOM 2390 C CA . TYR B 1 147 ? 8.844 -11.977 4.77 1 98.06 147 TYR B CA 1
ATOM 2391 C C . TYR B 1 147 ? 8.656 -11.031 5.949 1 98.06 147 TYR B C 1
ATOM 2393 O O . TYR B 1 147 ? 8.148 -11.43 7 1 98.06 147 TYR B O 1
ATOM 2401 N N . ARG B 1 148 ? 9.016 -9.75 5.723 1 97.44 148 ARG B N 1
ATOM 2402 C CA . ARG B 1 148 ? 8.844 -8.719 6.734 1 97.44 148 ARG B CA 1
ATOM 2403 C C . ARG B 1 148 ? 7.969 -7.582 6.215 1 97.44 148 ARG B C 1
ATOM 2405 O O . ARG B 1 148 ? 7.961 -7.297 5.016 1 97.44 148 ARG B O 1
ATOM 2412 N N . VAL B 1 149 ? 7.312 -6.934 7.074 1 97.12 149 VAL B N 1
ATOM 2413 C CA . VAL B 1 149 ? 6.469 -5.805 6.699 1 97.12 149 VAL B CA 1
ATOM 2414 C C . VAL B 1 149 ? 7.34 -4.613 6.309 1 97.12 149 VAL B C 1
ATOM 2416 O O . VAL B 1 149 ? 8.273 -4.254 7.035 1 97.12 149 VAL B O 1
ATOM 2419 N N . ILE B 1 150 ? 7.043 -4.016 5.176 1 95.38 150 ILE B N 1
ATOM 2420 C CA . ILE B 1 150 ? 7.754 -2.82 4.73 1 95.38 150 ILE B CA 1
ATOM 2421 C C . ILE B 1 150 ? 6.891 -1.585 4.973 1 95.38 150 ILE B C 1
ATOM 2423 O O . ILE B 1 150 ? 7.348 -0.607 5.566 1 95.38 150 ILE B O 1
ATOM 2427 N N . THR B 1 151 ? 5.715 -1.604 4.516 1 95.81 151 THR B N 1
ATOM 2428 C CA . THR B 1 151 ? 4.719 -0.563 4.746 1 95.81 151 THR B CA 1
ATOM 2429 C C . THR B 1 151 ? 3.359 -1.178 5.059 1 95.81 151 THR B C 1
ATOM 2431 O O . THR B 1 151 ? 3.121 -2.354 4.77 1 95.81 151 THR B O 1
ATOM 2434 N N . GLN B 1 152 ? 2.52 -0.451 5.68 1 97 152 GLN B N 1
ATOM 2435 C CA . GLN B 1 152 ? 1.167 -0.929 5.949 1 97 152 GLN B CA 1
ATOM 2436 C C . GLN B 1 152 ? 0.161 0.218 5.914 1 97 152 GLN B C 1
ATOM 2438 O O . GLN B 1 152 ? 0.492 1.352 6.266 1 97 152 GLN B O 1
ATOM 2443 N N . GLN B 1 153 ? -0.974 -0.079 5.418 1 97.25 153 GLN B N 1
ATOM 2444 C CA . GLN B 1 153 ? -2.117 0.828 5.461 1 97.25 153 GLN B CA 1
ATOM 2445 C C . GLN B 1 153 ? -2.951 0.599 6.719 1 97.25 153 GLN B C 1
ATOM 2447 O O . GLN B 1 153 ? -3.291 -0.54 7.047 1 97.25 153 GLN B O 1
ATOM 2452 N N . MET B 1 154 ? -3.217 1.688 7.453 1 98 154 MET B N 1
ATOM 2453 C CA . MET B 1 154 ? -4.012 1.622 8.68 1 98 154 MET B CA 1
ATOM 2454 C C . MET B 1 154 ? -5.242 2.518 8.578 1 98 154 MET B C 1
ATOM 2456 O O . MET B 1 154 ? -5.207 3.553 7.91 1 98 154 MET B O 1
ATOM 2460 N N . ARG B 1 155 ? -6.293 2.086 9.266 1 97.5 155 ARG B N 1
ATOM 2461 C CA . ARG B 1 155 ? -7.551 2.822 9.203 1 97.5 155 ARG B CA 1
ATOM 2462 C C . ARG B 1 155 ? -8.227 2.861 10.562 1 97.5 155 ARG B C 1
ATOM 2464 O O . ARG B 1 155 ? -8.141 1.902 11.336 1 97.5 155 ARG B O 1
ATOM 2471 N N . LYS B 1 156 ? -8.836 3.893 10.875 1 97.88 156 LYS B N 1
ATOM 2472 C CA . LYS B 1 156 ? -9.688 4.035 12.055 1 97.88 156 LYS B CA 1
ATOM 2473 C C . LYS B 1 156 ? -11.117 4.379 11.664 1 97.88 156 LYS B C 1
ATOM 2475 O O . LYS B 1 156 ? -11.344 5.234 10.805 1 97.88 156 LYS B O 1
ATOM 2480 N N . ASP B 1 157 ? -12.086 3.697 12.211 1 96.06 157 ASP B N 1
ATOM 2481 C CA . ASP B 1 157 ? -13.5 4.055 12.125 1 96.06 157 ASP B CA 1
ATOM 2482 C C . ASP B 1 157 ? -13.82 5.258 13 1 96.06 157 ASP B C 1
ATOM 2484 O O . ASP B 1 157 ? -13.586 5.23 14.211 1 96.06 157 ASP B O 1
ATOM 2488 N N . LEU B 1 158 ? -14.289 6.27 12.406 1 95.81 158 LEU B N 1
ATOM 2489 C CA . LEU B 1 158 ? -14.477 7.516 13.141 1 95.81 158 LEU B CA 1
ATOM 2490 C C . LEU B 1 158 ? -15.93 7.668 13.586 1 95.81 158 LEU B C 1
ATOM 2492 O O . LEU B 1 158 ? -16.312 8.703 14.141 1 95.81 158 LEU B O 1
ATOM 2496 N N . ARG B 1 159 ? -16.922 6.797 13.148 1 87.19 159 ARG B N 1
ATOM 2497 C CA . ARG B 1 159 ? -18.312 6.879 13.602 1 87.19 159 ARG B CA 1
ATOM 2498 C C . ARG B 1 159 ? -18.375 6.816 15.125 1 87.19 159 ARG B C 1
ATOM 2500 O O . ARG B 1 159 ? -19.281 7.41 15.734 1 87.19 159 ARG B O 1
ATOM 2507 N N . SER B 1 160 ? -17.625 5.844 15.695 1 68.62 160 SER B N 1
ATOM 2508 C CA . SER B 1 160 ? -17.688 5.672 17.141 1 68.62 160 SER B CA 1
ATOM 2509 C C . SER B 1 160 ? -16.969 6.805 17.859 1 68.62 160 SER B C 1
ATOM 2511 O O . SER B 1 160 ? -15.75 6.934 17.766 1 68.62 160 SER B O 1
ATOM 2513 N N . GLY B 1 161 ? -17.438 8.016 17.641 1 52.72 161 GLY B N 1
ATOM 2514 C CA . GLY B 1 161 ? -16.938 9.266 18.188 1 52.72 161 GLY B CA 1
ATOM 2515 C C . GLY B 1 161 ? -15.883 9.07 19.266 1 52.72 161 GLY B C 1
ATOM 2516 O O . GLY B 1 161 ? -15.547 7.934 19.609 1 52.72 161 GLY B O 1
ATOM 2517 N N . SER B 1 162 ? -15.961 10.008 20.359 1 42.22 162 SER B N 1
ATOM 2518 C CA . SER B 1 162 ? -15.117 10.562 21.406 1 42.22 162 SER B CA 1
ATOM 2519 C C . SER B 1 162 ? -14.422 9.453 22.203 1 42.22 162 SER B C 1
ATOM 2521 O O . SER B 1 162 ? -13.203 9.484 22.375 1 42.22 162 SER B O 1
ATOM 2523 N N . THR B 1 163 ? -15.008 9.336 23.531 1 38.06 163 THR B N 1
ATOM 2524 C CA . THR B 1 163 ? -14.789 9.641 24.953 1 38.06 163 THR B CA 1
ATOM 2525 C C . THR B 1 163 ? -14.172 8.453 25.672 1 38.06 163 THR B C 1
ATOM 2527 O O . THR B 1 163 ? -14.867 7.727 26.391 1 38.06 163 THR B O 1
ATOM 2530 N N . ASP B 1 164 ? -13.57 7.637 24.953 1 37.34 164 ASP B N 1
ATOM 2531 C CA . ASP B 1 164 ? -13.023 6.879 26.078 1 37.34 164 ASP B CA 1
ATOM 2532 C C . ASP B 1 164 ? -12.242 7.781 27.016 1 37.34 164 ASP B C 1
ATOM 2534 O O . ASP B 1 164 ? -11.023 7.895 26.906 1 37.34 164 ASP B O 1
ATOM 2538 N N . HIS B 1 165 ? -12.43 9.086 27.125 1 33.75 165 HIS B N 1
ATOM 2539 C CA . HIS B 1 165 ? -12.023 9.758 28.3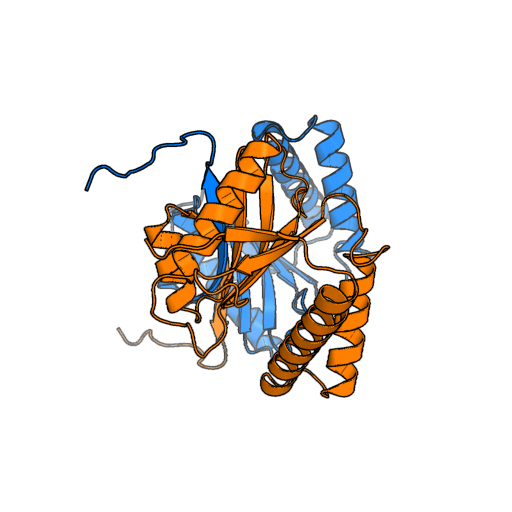44 1 33.75 165 HIS B CA 1
ATOM 2540 C C . HIS B 1 165 ? -12.523 9.008 29.578 1 33.75 165 HIS B C 1
ATOM 2542 O O . HIS B 1 165 ? -12.508 9.547 30.688 1 33.75 165 HIS B O 1
ATOM 2548 N N . GLU B 1 166 ? -13.32 7.973 29.391 1 30.89 166 GLU B N 1
ATOM 2549 C CA . GLU B 1 166 ? -13.703 7.574 30.734 1 30.89 166 GLU B CA 1
ATOM 2550 C C . GLU B 1 166 ? -12.484 7.109 31.531 1 30.89 166 GLU B C 1
ATOM 2552 O O . GLU B 1 166 ? -12.602 6.762 32.719 1 30.89 166 GLU B O 1
ATOM 2557 N N . GLY B 1 167 ? -11.227 6.766 31.125 1 24.62 167 GLY B N 1
ATOM 2558 C CA . GLY B 1 167 ? -10.539 6.539 32.375 1 24.62 167 GLY B CA 1
ATOM 2559 C C . GLY B 1 167 ? -10.258 7.82 33.156 1 24.62 167 GLY B C 1
ATOM 2560 O O . GLY B 1 167 ? -10.211 8.906 32.562 1 24.62 167 GLY B O 1
#

Solvent-accessible surface area (backbone atoms only — not comparable to full-atom values): 18015 Å² total; per-residue (Å²): 127,42,70,65,48,74,45,71,52,51,73,67,53,41,56,54,50,50,50,51,51,45,49,52,51,14,48,52,39,29,75,70,64,56,63,48,53,69,58,29,36,52,51,46,51,52,53,47,42,70,75,28,76,54,52,87,70,23,84,57,49,45,50,34,34,28,27,34,86,86,67,43,74,41,28,38,38,32,36,28,63,56,23,94,86,63,50,80,51,22,22,27,49,79,44,73,48,58,39,76,93,49,57,93,58,48,46,64,60,34,47,50,52,53,51,51,51,53,43,42,72,72,70,30,37,28,43,29,35,72,45,52,55,84,42,55,68,59,49,50,52,40,46,76,70,58,34,41,70,50,33,34,31,31,36,28,72,51,72,68,65,74,70,78,59,74,118,127,42,69,64,47,74,44,71,53,50,74,67,55,41,56,55,50,51,51,51,50,46,48,53,52,13,47,52,40,28,75,71,63,56,63,49,52,68,59,29,37,52,51,44,50,51,53,46,41,70,75,28,77,52,52,87,71,24,83,58,49,44,51,34,32,29,25,36,87,86,66,43,74,42,30,39,36,32,38,30,64,56,23,92,87,64,49,81,51,22,24,27,48,77,45,74,49,58,39,75,94,50,56,94,58,47,45,67,59,35,46,52,51,53,51,52,51,53,43,43,75,73,71,31,39,27,44,30,35,72,45,53,55,84,41,55,68,59,50,51,51,40,48,77,70,59,33,40,70,50,33,33,32,34,36,28,71,49,71,72,64,86,67,80,63,71,117

Secondary structure (DSSP, 8-state):
----EEEEPPHHHHHHHHHHHHHHHHHHHHHTTSS-HHHHHHHHHHHHHHH-TTGGG-TTEEEEEEE-TTS-EEEEEEEESS-TT--TTEEEEEEEEE-GGGTTSSHHHHHHHHHHHHHHHTT--EEEEEEETT-HHHHHHHHHTT-EEEEEEEEEE-SS-------/----EEEEPPHHHHHHHHHHHHHHHHHHHHHTTSS-HHHHHHHHHHHHHHH-TTGGG-TTEEEEEEE-TTS-EEEEEEEESS-TT--TTEEEEEEEEE-GGGTTSSHHHHHHHHHHHHHHHTT--EEEEEEETT-HHHHHHHHHTT-EEEEEEEEEE-SS-S-TT--

Radius of gyration: 22.67 Å; Cα contacts (8 Å, |Δi|>4): 547; chains: 2; bounding box: 43×68×56 Å